Protein AF-A0A7S2MFA5-F1 (afdb_monomer_lite)

Foldseek 3Di:
DVVVVVVVVVVVVVVVVVVVVVVLVVVCVVVDADDPVLLLLLLQLLLQLLLVLLLQQLQQLVVQLVVCCVPCCVPPVDDSVVSSVVSNVVSNVVSVVCSVVSVVVCVVVVSDRPPDDPSNCPDPSSVVSSVNSNVVSNVNSNVNNCVVVVVVVVVVVVVVVVLVVVLVVQQVVQLVCCVVVVNQKGWDWDADPVVRDIDTSWMDGPSDTDDDDDDD

Structure (mmCIF, N/CA/C/O backbone):
data_AF-A0A7S2MFA5-F1
#
_entry.id   AF-A0A7S2MFA5-F1
#
loop_
_atom_site.group_PDB
_atom_site.id
_atom_site.type_symbol
_atom_site.label_atom_id
_atom_site.label_alt_id
_atom_site.label_comp_id
_atom_site.label_asym_id
_atom_site.label_entity_id
_atom_site.label_seq_id
_atom_site.pdbx_PDB_ins_code
_atom_site.Cartn_x
_atom_site.Cartn_y
_atom_site.Cartn_z
_atom_site.occupancy
_atom_site.B_iso_or_equiv
_atom_site.auth_seq_id
_atom_site.auth_comp_id
_atom_site.auth_asym_id
_atom_site.auth_atom_id
_atom_site.pdbx_PDB_model_num
ATOM 1 N N . MET A 1 1 ? 56.345 5.094 -5.429 1.00 51.38 1 MET A N 1
ATOM 2 C CA . MET A 1 1 ? 55.931 4.466 -6.708 1.00 51.38 1 MET A CA 1
ATOM 3 C C . MET A 1 1 ? 54.432 4.173 -6.782 1.00 51.38 1 MET A C 1
ATOM 5 O O . MET A 1 1 ? 53.851 4.497 -7.806 1.00 51.38 1 MET A O 1
ATOM 9 N N . ALA A 1 2 ? 53.784 3.654 -5.730 1.00 54.47 2 ALA A N 1
ATOM 10 C CA . ALA A 1 2 ? 52.355 3.290 -5.751 1.00 54.47 2 ALA A CA 1
ATOM 11 C C . ALA A 1 2 ? 51.379 4.446 -6.085 1.00 54.47 2 ALA A C 1
ATOM 13 O O . ALA A 1 2 ? 50.431 4.249 -6.838 1.00 54.47 2 ALA A O 1
ATOM 14 N N . GLY A 1 3 ? 51.643 5.670 -5.608 1.00 55.00 3 GLY A N 1
ATOM 15 C CA . GLY A 1 3 ? 50.766 6.826 -5.860 1.00 55.00 3 GLY A CA 1
ATOM 16 C C . GLY A 1 3 ? 50.698 7.289 -7.323 1.00 55.00 3 GLY A C 1
ATOM 17 O O . GLY A 1 3 ? 49.649 7.751 -7.754 1.00 55.00 3 GLY A O 1
ATOM 18 N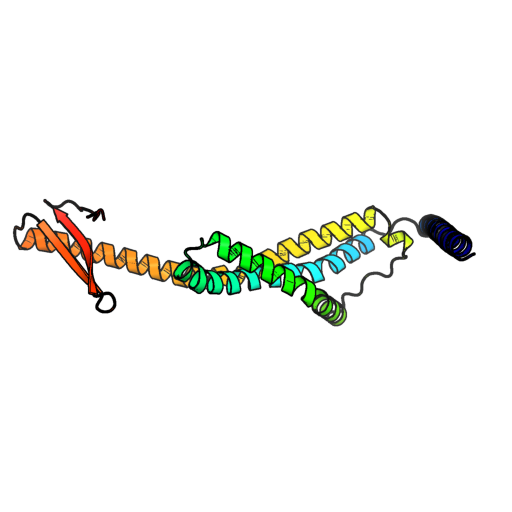 N . ARG A 1 4 ? 51.777 7.117 -8.110 1.00 57.41 4 ARG A N 1
ATOM 19 C CA . ARG A 1 4 ? 51.783 7.457 -9.550 1.00 57.41 4 ARG A CA 1
ATOM 20 C C . ARG A 1 4 ? 51.026 6.424 -10.392 1.00 57.41 4 ARG A C 1
ATOM 22 O O . ARG A 1 4 ? 50.365 6.795 -11.356 1.00 57.41 4 ARG A O 1
ATOM 29 N N . PHE A 1 5 ? 51.070 5.156 -9.982 1.00 55.19 5 PHE A N 1
ATOM 30 C CA . PHE A 1 5 ? 50.321 4.072 -10.621 1.00 55.19 5 PHE A CA 1
ATOM 31 C C . PHE A 1 5 ? 48.809 4.225 -10.409 1.00 55.19 5 PHE A C 1
ATOM 33 O O . PHE A 1 5 ? 48.049 4.157 -11.368 1.00 55.19 5 PHE A O 1
ATOM 40 N N . ALA A 1 6 ? 48.370 4.526 -9.181 1.00 57.91 6 ALA A N 1
ATOM 41 C CA . ALA A 1 6 ? 46.955 4.771 -8.890 1.00 57.91 6 ALA A CA 1
ATOM 42 C C . ALA A 1 6 ? 46.398 5.986 -9.658 1.00 57.91 6 ALA A C 1
ATOM 44 O O . ALA A 1 6 ? 45.290 5.923 -10.187 1.00 57.91 6 ALA A O 1
ATOM 45 N N . SER A 1 7 ? 47.180 7.068 -9.787 1.00 59.56 7 SER A N 1
ATOM 46 C CA . SER A 1 7 ? 46.767 8.239 -10.571 1.00 59.56 7 SER A CA 1
ATOM 47 C C . SER A 1 7 ? 46.692 7.966 -12.074 1.00 59.56 7 SER A C 1
ATOM 49 O O . SER A 1 7 ? 45.825 8.522 -12.739 1.00 59.56 7 SER A O 1
ATOM 51 N N . GLN A 1 8 ? 47.565 7.108 -12.613 1.00 61.31 8 GLN A N 1
ATOM 52 C CA . GLN A 1 8 ? 47.514 6.713 -14.024 1.00 61.31 8 GLN A CA 1
ATOM 53 C C . GLN A 1 8 ? 46.310 5.819 -14.319 1.00 61.31 8 GLN A C 1
ATOM 55 O O . GLN A 1 8 ? 45.617 6.070 -15.294 1.00 61.31 8 GLN A O 1
ATOM 60 N N . ILE A 1 9 ? 45.996 4.859 -13.444 1.00 61.31 9 ILE A N 1
ATOM 61 C CA . ILE A 1 9 ? 44.812 3.995 -13.591 1.00 61.31 9 ILE A CA 1
ATOM 62 C C . ILE A 1 9 ? 43.516 4.815 -13.506 1.00 61.31 9 ILE A C 1
ATOM 64 O O . ILE A 1 9 ? 42.595 4.610 -14.293 1.00 61.31 9 ILE A O 1
ATOM 68 N N . ALA A 1 10 ? 43.442 5.778 -12.582 1.00 63.41 10 ALA A N 1
ATOM 69 C CA . ALA A 1 10 ? 42.289 6.671 -12.471 1.00 63.41 10 ALA A CA 1
ATOM 70 C C . ALA A 1 10 ? 42.150 7.607 -13.688 1.00 63.41 10 ALA A C 1
ATOM 72 O O . ALA A 1 10 ? 41.034 7.868 -14.141 1.00 63.41 10 ALA A O 1
ATOM 73 N N . ALA A 1 11 ? 43.270 8.094 -14.237 1.00 67.69 11 ALA A N 1
ATOM 74 C CA . ALA A 1 11 ? 43.279 8.891 -15.462 1.00 67.69 11 ALA A CA 1
ATOM 75 C C . ALA A 1 11 ? 42.837 8.063 -16.679 1.00 67.69 11 ALA A C 1
ATOM 77 O O . ALA A 1 11 ? 42.012 8.541 -17.455 1.00 67.69 11 ALA A O 1
ATOM 78 N N . ASP A 1 12 ? 43.296 6.815 -16.794 1.00 75.12 12 ASP A N 1
ATOM 79 C CA . ASP A 1 12 ? 42.861 5.883 -17.839 1.00 75.12 12 ASP A CA 1
ATOM 80 C C . ASP A 1 12 ? 41.366 5.581 -17.734 1.00 75.12 12 ASP A C 1
ATOM 82 O O . ASP A 1 12 ? 40.659 5.660 -18.732 1.00 75.12 12 ASP A O 1
ATOM 86 N N . GLN A 1 13 ? 40.830 5.337 -16.535 1.00 76.50 13 GLN A N 1
ATOM 87 C CA . GLN A 1 13 ? 39.386 5.142 -16.362 1.00 76.50 13 GLN A CA 1
ATOM 88 C C . GLN A 1 13 ? 38.568 6.377 -16.752 1.00 76.50 13 GLN A C 1
ATOM 90 O O . GLN A 1 13 ? 37.490 6.249 -17.335 1.00 76.50 13 GLN A O 1
ATOM 95 N N . ALA A 1 14 ? 39.057 7.577 -16.441 1.00 76.88 14 ALA A N 1
ATOM 96 C CA . ALA A 1 14 ? 38.386 8.811 -16.833 1.00 76.88 14 ALA A CA 1
ATOM 97 C C . ALA A 1 14 ? 38.413 9.017 -18.356 1.00 76.88 14 ALA A C 1
ATOM 99 O O . ALA A 1 14 ? 37.430 9.491 -18.926 1.00 76.88 14 ALA A O 1
ATOM 100 N N . VAL A 1 15 ? 39.512 8.648 -19.018 1.00 79.00 15 VAL A N 1
ATOM 101 C CA . VAL A 1 15 ? 39.647 8.694 -20.480 1.00 79.00 15 VAL A CA 1
ATOM 102 C C . VAL A 1 15 ? 38.752 7.650 -21.143 1.00 79.00 15 VAL A C 1
ATOM 104 O O . VAL A 1 15 ? 38.030 7.998 -22.073 1.00 79.00 15 VAL A O 1
ATOM 107 N N . VAL A 1 16 ? 38.713 6.421 -20.620 1.00 79.12 16 VAL A N 1
ATOM 108 C CA . VAL A 1 16 ? 37.815 5.354 -21.089 1.00 79.12 16 VAL A CA 1
ATOM 109 C C . VAL A 1 16 ? 36.358 5.788 -20.980 1.00 79.12 16 VAL A C 1
ATOM 111 O O . VAL A 1 16 ? 35.651 5.720 -21.974 1.00 79.12 16 VAL A O 1
ATOM 114 N N . ARG A 1 17 ? 35.925 6.349 -19.843 1.00 76.19 17 ARG A N 1
ATOM 115 C CA . ARG A 1 17 ? 34.551 6.867 -19.688 1.00 76.19 17 ARG A CA 1
ATOM 116 C C . ARG A 1 17 ? 34.207 7.983 -20.672 1.00 76.19 17 ARG A C 1
ATOM 118 O O . ARG A 1 17 ? 33.076 8.057 -21.132 1.00 76.19 17 ARG A O 1
ATOM 125 N N . ARG A 1 18 ? 35.162 8.869 -20.973 1.00 78.50 18 ARG A N 1
ATOM 126 C CA . ARG A 1 18 ? 34.976 9.964 -21.942 1.00 78.50 18 ARG A CA 1
ATOM 127 C C . ARG A 1 18 ? 34.917 9.462 -23.381 1.00 78.50 18 ARG A C 1
ATOM 129 O O . ARG A 1 18 ? 34.172 10.013 -24.183 1.00 78.50 18 ARG A O 1
ATOM 136 N N . LEU A 1 19 ? 35.710 8.444 -23.707 1.00 77.56 19 LEU A N 1
ATOM 137 C CA . LEU A 1 19 ? 35.645 7.755 -24.992 1.00 77.56 19 LEU A CA 1
ATOM 138 C C . LEU A 1 19 ? 34.324 7.003 -25.121 1.00 77.56 19 LEU A C 1
ATOM 140 O O . LEU A 1 19 ? 33.645 7.198 -26.116 1.00 77.56 19 LEU A O 1
ATOM 144 N N . GLU A 1 20 ? 33.920 6.232 -24.110 1.00 77.25 20 GLU A N 1
ATOM 145 C CA . GLU A 1 20 ? 32.619 5.552 -24.070 1.00 77.25 20 GLU A CA 1
ATOM 146 C C . GLU A 1 20 ? 31.464 6.540 -24.244 1.00 77.25 20 GLU A C 1
ATOM 148 O O . GLU A 1 20 ? 30.629 6.316 -25.111 1.00 77.25 20 GLU A O 1
ATOM 153 N N . SER A 1 21 ? 31.454 7.669 -23.522 1.00 72.81 21 SER A N 1
ATOM 154 C CA . SER A 1 21 ? 30.408 8.684 -23.701 1.00 72.81 21 SER A CA 1
ATOM 155 C C . SER A 1 21 ? 30.427 9.301 -25.101 1.00 72.81 21 SER A C 1
ATOM 157 O O . SER A 1 21 ? 29.375 9.522 -25.684 1.00 72.81 21 SER A O 1
ATOM 159 N N . ALA A 1 22 ? 31.612 9.550 -25.671 1.00 73.19 22 ALA A N 1
ATOM 160 C CA . ALA A 1 22 ? 31.727 10.086 -27.027 1.00 73.19 22 ALA A CA 1
ATOM 161 C C . ALA A 1 22 ? 31.280 9.069 -28.093 1.00 73.19 22 ALA A C 1
ATOM 163 O O . ALA A 1 22 ? 30.667 9.458 -29.083 1.00 73.19 22 ALA A O 1
ATOM 164 N N . PHE A 1 23 ? 31.554 7.776 -27.896 1.00 72.31 23 PHE A N 1
ATOM 165 C CA . PHE A 1 23 ? 31.049 6.705 -28.756 1.00 72.31 23 PHE A CA 1
ATOM 166 C C . PHE A 1 23 ? 29.530 6.546 -28.622 1.00 72.31 23 PHE A C 1
ATOM 168 O O . PHE A 1 23 ? 28.858 6.418 -29.642 1.00 72.31 23 PHE A O 1
ATOM 175 N N . GLU A 1 24 ? 28.979 6.629 -27.407 1.00 68.38 24 GLU A N 1
ATOM 176 C CA . GLU A 1 24 ? 27.528 6.632 -27.175 1.00 68.38 24 GLU A CA 1
ATOM 177 C C . GLU A 1 24 ? 26.847 7.837 -27.841 1.00 68.38 24 GLU A C 1
ATOM 179 O O . GLU A 1 24 ? 25.791 7.679 -28.451 1.00 68.38 24 GLU A O 1
ATOM 184 N N . ASP A 1 25 ? 27.453 9.026 -27.784 1.00 67.00 25 ASP A N 1
ATOM 185 C CA . ASP A 1 25 ? 26.933 10.225 -28.449 1.00 67.00 25 ASP A CA 1
ATOM 186 C C . ASP A 1 25 ? 26.923 10.064 -29.981 1.00 67.00 25 ASP A C 1
ATOM 188 O O . ASP A 1 25 ? 25.945 10.430 -30.634 1.00 67.00 25 ASP A O 1
ATOM 192 N N . VAL A 1 26 ? 27.972 9.473 -30.566 1.00 67.25 26 VAL A N 1
ATOM 193 C CA . VAL A 1 26 ? 28.035 9.177 -32.010 1.00 67.25 26 VAL A CA 1
ATOM 194 C C . VAL A 1 26 ? 26.983 8.135 -32.408 1.00 67.25 26 VAL A C 1
ATOM 196 O O . VAL A 1 26 ? 26.277 8.323 -33.398 1.00 67.25 26 VAL A O 1
ATOM 199 N N . GLU A 1 27 ? 26.813 7.080 -31.613 1.00 67.38 27 GLU A N 1
ATOM 200 C CA . GLU A 1 27 ? 25.817 6.031 -31.856 1.00 67.38 27 GLU A CA 1
ATOM 201 C C . GLU A 1 27 ? 24.374 6.560 -31.709 1.00 67.38 27 GLU A C 1
ATOM 203 O O . GLU A 1 27 ? 23.488 6.203 -32.491 1.00 67.38 27 GLU A O 1
ATOM 208 N N . ALA A 1 28 ? 24.125 7.480 -30.767 1.00 63.09 28 ALA A N 1
ATOM 209 C CA . ALA A 1 28 ? 22.849 8.195 -30.643 1.00 63.09 28 ALA A CA 1
ATOM 210 C C . ALA A 1 28 ? 22.534 9.064 -31.869 1.00 63.09 28 ALA A C 1
ATOM 212 O O . ALA A 1 28 ? 21.366 9.169 -32.258 1.00 63.09 28 ALA A O 1
ATOM 213 N N . ILE A 1 29 ? 23.550 9.704 -32.456 1.00 64.69 29 ILE A N 1
ATOM 214 C CA . ILE A 1 29 ? 23.397 10.541 -33.652 1.00 64.69 29 ILE A CA 1
ATOM 215 C C . ILE A 1 29 ? 23.040 9.680 -34.870 1.00 64.69 29 ILE A C 1
ATOM 217 O O . ILE A 1 29 ? 22.184 10.088 -35.654 1.00 64.69 29 ILE A O 1
ATOM 221 N N . GLU A 1 30 ? 23.631 8.488 -35.011 1.00 66.31 30 GLU A N 1
ATOM 222 C CA . GLU A 1 30 ? 23.325 7.584 -36.130 1.00 66.31 30 GLU A CA 1
ATOM 223 C C . GLU A 1 30 ? 21.953 6.903 -36.012 1.00 66.31 30 GLU A C 1
ATOM 225 O O . GLU A 1 30 ? 21.236 6.791 -37.008 1.00 66.31 30 GLU A O 1
ATOM 230 N N . LEU A 1 31 ? 21.556 6.461 -34.813 1.00 67.62 31 LEU A N 1
ATOM 231 C CA . LEU A 1 31 ? 20.302 5.716 -34.608 1.00 67.62 31 LEU A CA 1
ATOM 232 C C . LEU A 1 31 ? 19.057 6.610 -34.512 1.00 67.62 31 LEU A C 1
ATOM 234 O O . LEU A 1 31 ? 17.935 6.129 -34.691 1.00 67.62 31 LEU A O 1
ATOM 238 N N . GLY A 1 32 ? 19.236 7.899 -34.218 1.00 72.75 32 GLY A N 1
ATOM 239 C CA . GLY A 1 32 ? 18.137 8.838 -34.020 1.00 72.75 32 GLY A CA 1
ATOM 240 C C . GLY A 1 32 ? 17.291 8.556 -32.763 1.00 72.75 32 GLY A C 1
ATOM 241 O O . GLY A 1 32 ? 17.508 7.582 -32.029 1.00 72.75 32 GLY A O 1
ATOM 242 N N . PRO A 1 33 ? 16.320 9.439 -32.456 1.00 76.94 33 PRO A N 1
ATOM 243 C CA . PRO A 1 33 ? 15.478 9.298 -31.274 1.00 76.94 33 PRO A CA 1
ATOM 244 C C . PRO A 1 33 ? 14.563 8.063 -31.372 1.00 76.94 33 PRO A C 1
ATOM 246 O O . PRO A 1 33 ? 14.042 7.773 -32.451 1.00 76.94 33 PRO A O 1
ATOM 249 N N . PRO A 1 34 ? 14.298 7.364 -30.250 1.00 80.12 34 PRO A N 1
ATOM 250 C CA . PRO A 1 34 ? 13.415 6.205 -30.239 1.00 80.12 34 PRO A CA 1
ATOM 251 C C . PRO A 1 34 ? 11.991 6.577 -30.661 1.00 80.12 34 PRO A C 1
ATOM 253 O O . PRO A 1 34 ? 11.467 7.655 -30.359 1.00 80.12 34 PRO A O 1
ATOM 256 N N . THR A 1 35 ? 11.339 5.641 -31.344 1.00 85.19 35 THR A N 1
ATOM 257 C CA . THR A 1 35 ? 9.968 5.803 -31.832 1.00 85.19 35 THR A CA 1
ATOM 258 C C . THR A 1 35 ? 8.989 5.869 -30.657 1.00 85.19 35 THR A C 1
ATOM 260 O O . THR A 1 35 ? 9.208 5.272 -29.603 1.00 85.19 35 THR A O 1
ATOM 263 N N . ARG A 1 36 ? 7.845 6.545 -30.835 1.00 82.94 36 ARG A N 1
ATOM 264 C CA . ARG A 1 36 ? 6.792 6.636 -29.801 1.00 82.94 36 ARG A CA 1
ATOM 265 C C . ARG A 1 36 ? 6.322 5.271 -29.280 1.00 82.94 36 ARG A C 1
ATOM 267 O O . ARG A 1 36 ? 6.031 5.151 -28.097 1.00 82.94 36 ARG A O 1
ATOM 274 N N . SER A 1 37 ? 6.268 4.253 -30.139 1.00 83.50 37 SER A N 1
ATOM 275 C CA . SER A 1 37 ? 5.933 2.877 -29.751 1.00 83.50 37 SER A CA 1
ATOM 276 C C . SER A 1 37 ? 6.976 2.265 -28.812 1.00 83.50 37 SER A C 1
ATOM 278 O O . SER A 1 37 ? 6.605 1.646 -27.821 1.00 83.50 37 SER A O 1
ATOM 280 N N . GLN A 1 38 ? 8.266 2.491 -29.074 1.00 82.50 38 GLN A N 1
ATOM 281 C CA . GLN A 1 38 ? 9.363 2.030 -28.219 1.00 82.50 38 GLN A CA 1
ATOM 282 C C . GLN A 1 38 ? 9.345 2.751 -26.868 1.00 82.50 38 GLN A C 1
ATOM 284 O O . GLN A 1 38 ? 9.493 2.117 -25.831 1.00 82.50 38 GLN A O 1
ATOM 289 N N . LEU A 1 39 ? 9.083 4.062 -26.863 1.00 84.75 39 LEU A N 1
ATOM 290 C CA . LEU A 1 39 ? 8.937 4.843 -25.630 1.00 84.75 39 LEU A CA 1
ATOM 291 C C . LEU A 1 39 ? 7.763 4.361 -24.765 1.00 84.75 39 LEU A C 1
ATOM 293 O O . LEU A 1 39 ? 7.902 4.245 -23.548 1.00 84.75 39 LEU A O 1
ATOM 297 N N . LEU A 1 40 ? 6.624 4.037 -25.385 1.00 86.25 40 LEU A N 1
ATOM 298 C CA . LEU A 1 40 ? 5.476 3.468 -24.680 1.00 86.25 40 LEU A CA 1
ATOM 299 C C . LEU A 1 40 ? 5.799 2.085 -24.098 1.00 86.25 40 LEU A C 1
ATOM 301 O O . LEU A 1 40 ? 5.434 1.806 -22.961 1.00 86.25 40 LEU A O 1
ATOM 305 N N . GLN A 1 41 ? 6.505 1.239 -24.851 1.00 84.19 41 GLN A N 1
ATOM 306 C CA . GLN A 1 41 ? 6.945 -0.073 -24.375 1.00 84.19 41 GLN A CA 1
ATOM 307 C C . GLN A 1 41 ? 7.918 0.039 -23.199 1.00 84.19 41 GLN A C 1
ATOM 309 O O . GLN A 1 41 ? 7.780 -0.721 -22.248 1.00 84.19 41 GLN A O 1
ATOM 314 N N . VAL A 1 42 ? 8.841 1.009 -23.214 1.00 85.75 42 VAL A N 1
ATOM 315 C CA . VAL A 1 42 ? 9.715 1.300 -22.063 1.00 85.75 42 VAL A CA 1
ATOM 316 C C . VAL A 1 42 ? 8.892 1.678 -20.839 1.00 85.75 42 VAL A C 1
ATOM 318 O O . VAL A 1 42 ? 9.115 1.118 -19.772 1.00 85.75 42 VAL A O 1
ATOM 321 N N . GLY A 1 43 ? 7.921 2.584 -20.989 1.00 86.00 43 GLY A N 1
ATOM 322 C CA . GLY A 1 43 ? 7.043 2.976 -19.884 1.00 86.00 43 GLY A CA 1
ATOM 323 C C . GLY A 1 43 ? 6.189 1.817 -19.354 1.00 86.00 43 GLY A C 1
ATOM 324 O O . GLY A 1 43 ? 6.013 1.676 -18.151 1.00 86.00 43 GLY A O 1
ATOM 325 N N . ALA A 1 44 ? 5.676 0.953 -20.231 1.00 84.94 44 ALA A N 1
ATOM 326 C CA . ALA A 1 44 ? 4.896 -0.215 -19.822 1.00 84.94 44 ALA A CA 1
ATOM 327 C C . ALA A 1 44 ? 5.763 -1.274 -19.119 1.00 84.94 44 ALA A C 1
ATOM 329 O O . ALA A 1 44 ? 5.364 -1.813 -18.087 1.00 84.94 44 ALA A O 1
ATOM 330 N N . ALA A 1 45 ? 6.961 -1.537 -19.647 1.00 83.88 45 ALA A N 1
ATOM 331 C CA . ALA A 1 45 ? 7.920 -2.457 -19.048 1.00 83.88 45 ALA A CA 1
ATOM 332 C C . ALA A 1 45 ? 8.420 -1.946 -17.689 1.00 83.88 45 ALA A C 1
ATOM 334 O O . ALA A 1 45 ? 8.562 -2.738 -16.762 1.00 83.88 45 ALA A O 1
ATOM 335 N N . SER A 1 46 ? 8.625 -0.630 -17.542 1.00 84.56 46 SER A N 1
ATOM 336 C CA . SER A 1 46 ? 9.016 -0.025 -16.266 1.00 84.56 46 SER A CA 1
ATOM 337 C C . SER A 1 46 ? 7.865 0.062 -15.266 1.00 84.56 46 SER A C 1
ATOM 339 O O . SER A 1 46 ? 8.120 0.080 -14.071 1.00 84.56 46 SER A O 1
ATOM 341 N N . ALA A 1 47 ? 6.604 0.088 -15.703 1.00 88.12 47 ALA A N 1
ATOM 342 C CA . ALA A 1 47 ? 5.460 0.132 -14.793 1.00 88.12 47 ALA A CA 1
ATOM 343 C C . ALA A 1 47 ? 5.276 -1.180 -14.019 1.00 88.12 47 ALA A C 1
ATOM 345 O O . ALA A 1 47 ? 4.999 -1.152 -12.823 1.00 88.12 47 ALA A O 1
ATOM 346 N N . LEU A 1 48 ? 5.439 -2.326 -14.681 1.00 86.31 48 LEU A N 1
ATOM 347 C CA . LEU A 1 48 ? 5.134 -3.647 -14.124 1.00 86.31 48 LEU A CA 1
ATOM 348 C C . LEU A 1 48 ? 5.853 -3.972 -12.794 1.00 86.31 48 LEU A C 1
ATOM 350 O O . LEU A 1 48 ? 5.157 -4.333 -11.840 1.00 86.31 48 LEU A O 1
ATOM 354 N N . PRO A 1 49 ? 7.189 -3.805 -12.665 1.00 85.25 49 PRO A N 1
ATOM 355 C CA . PRO A 1 49 ? 7.872 -4.019 -11.391 1.00 85.25 49 PRO A CA 1
ATOM 356 C C . PRO A 1 49 ? 7.350 -3.106 -10.280 1.00 85.25 49 PRO A C 1
ATOM 358 O O . PRO A 1 49 ? 7.192 -3.534 -9.139 1.00 85.25 49 PRO A O 1
ATOM 361 N N . PHE A 1 50 ? 6.995 -1.872 -10.630 1.00 88.62 50 PHE A N 1
ATOM 362 C CA . PHE A 1 50 ? 6.498 -0.883 -9.684 1.00 88.62 50 PHE A 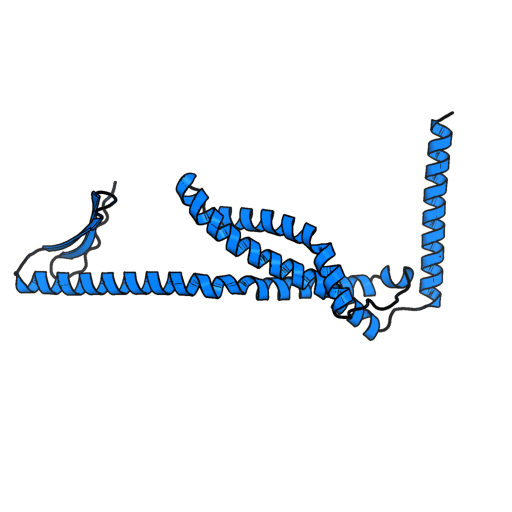CA 1
ATOM 363 C C . PHE A 1 50 ? 5.025 -1.081 -9.296 1.00 88.62 50 PHE A C 1
ATOM 365 O O . PHE A 1 50 ? 4.650 -0.711 -8.186 1.00 88.62 50 PHE A O 1
ATOM 372 N N . VAL A 1 51 ? 4.206 -1.720 -10.143 1.00 90.44 51 VAL A N 1
ATOM 373 C CA . VAL A 1 51 ? 2.873 -2.212 -9.743 1.00 90.44 51 VAL A CA 1
ATOM 374 C C . VAL A 1 51 ? 3.018 -3.282 -8.665 1.00 90.44 51 VAL A C 1
ATOM 376 O O . VAL A 1 51 ? 2.322 -3.224 -7.655 1.00 90.44 51 VAL A O 1
ATOM 379 N N . GLY A 1 52 ? 3.933 -4.238 -8.859 1.00 88.25 52 GLY A N 1
ATOM 380 C CA . GLY A 1 52 ? 4.223 -5.273 -7.865 1.00 88.25 52 GLY A CA 1
ATOM 381 C C . GLY A 1 52 ? 4.742 -4.683 -6.555 1.00 88.25 52 GLY A C 1
ATOM 382 O O . GLY A 1 52 ? 4.213 -5.011 -5.496 1.00 88.25 52 GLY A O 1
ATOM 383 N N . PHE A 1 53 ? 5.705 -3.760 -6.640 1.00 89.00 53 PHE A N 1
ATOM 384 C CA . PHE A 1 53 ? 6.225 -3.028 -5.484 1.00 89.00 53 PHE A CA 1
ATOM 385 C C . PHE A 1 53 ? 5.110 -2.294 -4.732 1.00 89.00 53 PHE A C 1
ATOM 387 O O . PHE A 1 53 ? 4.923 -2.557 -3.554 1.00 89.00 53 PHE A O 1
ATOM 394 N N . GLY A 1 54 ? 4.319 -1.446 -5.401 1.00 90.06 54 GLY A N 1
ATOM 395 C CA . GLY A 1 54 ? 3.257 -0.673 -4.744 1.00 90.06 54 GLY A CA 1
ATOM 396 C C . GLY A 1 54 ? 2.126 -1.538 -4.172 1.00 90.06 54 GLY A C 1
ATOM 397 O O . GLY A 1 54 ? 1.528 -1.185 -3.157 1.00 90.06 54 GLY A O 1
ATOM 398 N N . LEU A 1 55 ? 1.833 -2.683 -4.802 1.00 91.06 55 LEU A N 1
ATOM 399 C CA . LEU A 1 55 ? 0.852 -3.646 -4.295 1.00 91.06 55 LEU A CA 1
ATOM 400 C C . LEU A 1 55 ? 1.340 -4.309 -3.014 1.00 91.06 55 LEU A C 1
ATOM 402 O O . LEU A 1 55 ? 0.595 -4.344 -2.036 1.00 91.06 55 LEU A O 1
ATOM 406 N N . LEU A 1 56 ? 2.567 -4.837 -3.030 1.00 89.19 56 LEU A N 1
ATOM 407 C CA . LEU A 1 56 ? 3.180 -5.427 -1.846 1.00 89.19 56 LEU A CA 1
ATOM 408 C C . LEU A 1 56 ? 3.334 -4.378 -0.752 1.00 89.19 56 LEU A C 1
ATOM 410 O O . LEU A 1 56 ? 3.071 -4.701 0.401 1.00 89.19 56 LEU A O 1
ATOM 414 N N . ASP A 1 57 ? 3.673 -3.143 -1.129 1.00 90.62 57 ASP A N 1
ATOM 415 C CA . ASP A 1 57 ? 3.935 -2.077 -0.182 1.00 90.62 57 ASP A CA 1
ATOM 416 C C . ASP A 1 57 ? 2.695 -1.756 0.672 1.00 90.62 57 ASP A C 1
ATOM 418 O O . ASP A 1 57 ? 2.650 -1.960 1.888 1.00 90.62 57 ASP A O 1
ATOM 422 N N . ASN A 1 58 ? 1.601 -1.379 0.009 1.00 89.56 58 ASN A N 1
ATOM 423 C CA . ASN A 1 58 ? 0.360 -1.088 0.720 1.00 89.56 58 ASN A CA 1
ATOM 424 C C . ASN A 1 58 ? -0.209 -2.332 1.419 1.00 89.56 58 ASN A C 1
ATOM 426 O O . ASN A 1 58 ? -0.698 -2.219 2.540 1.00 89.56 58 ASN A O 1
ATOM 430 N N . LEU A 1 59 ? -0.115 -3.522 0.816 1.00 90.12 59 LEU A N 1
ATOM 431 C CA . LEU A 1 59 ? -0.617 -4.762 1.419 1.00 90.12 59 LEU A CA 1
ATOM 432 C C . LEU A 1 59 ? 0.100 -5.094 2.734 1.00 90.12 59 LEU A C 1
ATOM 434 O O . LEU A 1 59 ? -0.551 -5.352 3.749 1.00 90.12 59 LEU A O 1
ATOM 438 N N . VAL A 1 60 ? 1.432 -5.112 2.711 1.00 89.12 60 VAL A N 1
ATOM 439 C CA . VAL A 1 60 ? 2.256 -5.439 3.878 1.00 89.12 60 VAL A CA 1
ATOM 440 C C . VAL A 1 60 ? 2.097 -4.355 4.931 1.00 89.12 60 VAL A C 1
ATOM 442 O O . VAL A 1 60 ? 1.866 -4.703 6.087 1.00 89.12 60 VAL A O 1
ATOM 445 N N . MET A 1 61 ? 2.141 -3.074 4.551 1.00 90.38 61 MET A N 1
ATOM 446 C CA . MET A 1 61 ? 1.919 -1.963 5.479 1.00 90.38 61 MET A CA 1
ATOM 447 C C . MET A 1 61 ? 0.596 -2.115 6.232 1.00 90.38 61 MET A C 1
ATOM 449 O O . MET A 1 61 ? 0.580 -1.943 7.445 1.00 90.38 61 MET A O 1
ATOM 453 N N . ILE A 1 62 ? -0.506 -2.442 5.551 1.00 88.88 62 ILE A N 1
ATOM 454 C CA . ILE A 1 62 ? -1.820 -2.570 6.197 1.00 88.88 62 ILE A CA 1
ATOM 455 C C . ILE A 1 62 ? -1.841 -3.755 7.160 1.00 88.88 62 ILE A C 1
ATOM 457 O O . ILE A 1 62 ? -2.264 -3.610 8.303 1.00 88.88 62 ILE A O 1
ATOM 461 N N . LEU A 1 63 ? -1.384 -4.926 6.711 1.00 86.56 63 LEU A N 1
ATOM 462 C CA . LEU A 1 63 ? -1.446 -6.146 7.518 1.00 86.56 63 LEU A CA 1
ATOM 463 C C . LEU A 1 63 ? -0.493 -6.091 8.714 1.00 86.56 63 LEU A C 1
ATOM 465 O O . LEU A 1 63 ? -0.880 -6.434 9.827 1.00 86.56 63 LEU A O 1
ATOM 469 N N . PHE A 1 64 ? 0.748 -5.651 8.504 1.00 86.38 64 PHE A N 1
ATOM 470 C CA . PHE A 1 64 ? 1.696 -5.476 9.601 1.00 86.38 64 PHE A CA 1
ATOM 471 C C . PHE A 1 64 ? 1.329 -4.284 10.472 1.00 86.38 64 PHE A C 1
ATOM 473 O O . PHE A 1 64 ? 1.467 -4.380 11.683 1.00 86.38 64 PHE A O 1
ATOM 480 N N . GLY A 1 65 ? 0.847 -3.188 9.887 1.00 84.69 65 GLY A N 1
ATOM 481 C CA . GLY A 1 65 ? 0.392 -2.013 10.622 1.00 84.69 65 GLY A CA 1
ATOM 482 C C . GLY A 1 65 ? -0.715 -2.361 11.609 1.00 84.69 65 GLY A C 1
ATOM 483 O O . GLY A 1 65 ? -0.611 -1.972 12.763 1.00 84.69 65 GLY A O 1
ATOM 484 N N . ASP A 1 66 ? -1.697 -3.168 11.200 1.00 83.56 66 ASP A N 1
ATOM 485 C CA . ASP A 1 66 ? -2.773 -3.664 12.071 1.00 83.56 66 ASP A CA 1
ATOM 486 C C . ASP A 1 66 ? -2.233 -4.537 13.221 1.00 83.56 66 ASP A C 1
ATOM 488 O O . ASP A 1 66 ? -2.555 -4.333 14.392 1.00 83.56 66 ASP A O 1
ATOM 492 N N . VAL A 1 67 ? -1.314 -5.462 12.918 1.00 83.44 67 VAL A N 1
ATOM 493 C CA . VAL A 1 67 ? -0.674 -6.310 13.942 1.00 83.44 67 VAL A CA 1
ATOM 494 C C . VAL A 1 67 ? 0.158 -5.479 14.925 1.00 83.44 67 VAL A C 1
ATOM 496 O O . VAL A 1 67 ? 0.135 -5.724 16.135 1.00 83.44 67 VAL A O 1
ATOM 499 N N . ILE A 1 68 ? 0.905 -4.499 14.418 1.00 83.25 68 ILE A N 1
ATOM 500 C CA . ILE A 1 68 ? 1.738 -3.600 15.219 1.00 83.25 68 ILE A CA 1
ATOM 501 C C . ILE A 1 68 ? 0.857 -2.687 16.071 1.00 83.25 68 ILE A C 1
ATOM 503 O O . ILE A 1 68 ? 1.177 -2.469 17.235 1.00 83.25 68 ILE A O 1
ATOM 507 N N . ASP A 1 69 ? -0.254 -2.189 15.539 1.00 82.88 69 ASP A N 1
ATOM 508 C CA . ASP A 1 69 ? -1.198 -1.347 16.270 1.00 82.88 69 ASP A CA 1
ATOM 509 C C . ASP A 1 69 ? -1.809 -2.113 17.451 1.00 82.88 69 ASP A C 1
ATOM 511 O O . ASP A 1 69 ? -1.698 -1.692 18.604 1.00 82.88 69 ASP A O 1
ATOM 515 N N . MET A 1 70 ? -2.317 -3.323 17.197 1.00 76.19 70 MET A N 1
ATOM 516 C CA . MET A 1 70 ? -2.882 -4.208 18.224 1.00 76.19 70 MET A CA 1
ATOM 517 C C . MET A 1 70 ? -1.888 -4.567 19.342 1.00 76.19 70 MET A C 1
ATOM 519 O O . MET A 1 70 ? -2.298 -4.770 20.486 1.00 76.19 70 MET A O 1
ATOM 523 N N . THR A 1 71 ? -0.588 -4.652 19.041 1.00 76.31 71 THR A N 1
ATOM 524 C CA . THR A 1 71 ? 0.443 -5.102 19.997 1.00 76.31 71 THR A CA 1
ATOM 525 C C . THR A 1 71 ? 1.212 -3.968 20.669 1.00 76.31 71 THR A C 1
ATOM 527 O O . THR A 1 71 ? 1.464 -4.037 21.869 1.00 76.31 71 THR A O 1
ATOM 530 N N . LEU A 1 72 ? 1.603 -2.925 19.935 1.00 69.56 72 LEU A N 1
ATOM 531 C CA . LEU A 1 72 ? 2.440 -1.833 20.443 1.00 69.56 72 LEU A CA 1
ATOM 532 C C . LEU A 1 72 ? 1.627 -0.653 20.971 1.00 69.56 72 LEU A C 1
ATOM 534 O O . LEU A 1 72 ? 2.072 -0.009 21.922 1.00 69.56 72 LEU A O 1
ATOM 538 N N . CYS A 1 73 ? 0.452 -0.355 20.415 1.00 65.94 73 CYS A N 1
ATOM 539 C CA . CYS A 1 73 ? -0.364 0.746 20.934 1.00 65.94 73 CYS A CA 1
ATOM 540 C C . CYS A 1 73 ? -0.996 0.376 22.280 1.00 65.94 73 CYS A C 1
ATOM 542 O O . CYS A 1 73 ? -1.073 1.218 23.172 1.00 65.94 73 CYS A O 1
ATOM 544 N N . THR A 1 74 ? -1.329 -0.902 22.481 1.00 63.41 74 THR A N 1
ATOM 545 C CA . THR A 1 74 ? -1.814 -1.425 23.768 1.00 63.41 74 THR A CA 1
ATOM 546 C C . THR A 1 74 ? -0.693 -1.627 24.795 1.00 63.41 74 THR A C 1
ATOM 548 O O . THR A 1 74 ? -0.898 -1.335 25.970 1.00 63.41 74 THR A O 1
ATOM 551 N N . ALA A 1 75 ? 0.501 -2.076 24.380 1.00 64.38 75 ALA A N 1
ATOM 552 C CA . ALA A 1 75 ? 1.600 -2.370 25.309 1.00 64.38 75 ALA A CA 1
ATOM 553 C C . ALA A 1 75 ? 2.514 -1.173 25.627 1.00 64.38 75 ALA A C 1
ATOM 555 O O . ALA A 1 75 ? 3.062 -1.102 26.726 1.00 64.38 75 ALA A O 1
ATOM 556 N N . LEU A 1 76 ? 2.720 -0.253 24.678 1.00 72.62 76 LEU A N 1
ATOM 557 C CA . LEU A 1 76 ? 3.695 0.846 24.784 1.00 72.62 76 LEU A CA 1
ATOM 558 C C . LEU A 1 76 ? 3.067 2.241 24.626 1.00 72.62 76 LEU A C 1
ATOM 560 O O . LEU A 1 76 ? 3.778 3.237 24.749 1.00 72.62 76 LEU A O 1
ATOM 564 N N . GLY A 1 77 ? 1.756 2.332 24.367 1.00 72.62 77 GLY A N 1
ATOM 565 C CA . GLY A 1 77 ? 1.042 3.607 24.242 1.00 72.62 77 GLY A CA 1
ATOM 566 C C . GLY A 1 77 ? 1.369 4.396 22.969 1.00 72.62 77 GLY A C 1
ATOM 567 O O . GLY A 1 77 ? 1.243 5.620 22.954 1.00 72.62 77 GLY A O 1
ATOM 568 N N . PHE A 1 78 ? 1.826 3.725 21.908 1.00 77.31 78 PHE A N 1
ATOM 569 C CA . PHE A 1 78 ? 2.031 4.364 20.608 1.00 77.31 78 PHE A CA 1
ATOM 570 C C . PHE A 1 78 ? 0.706 4.748 19.937 1.00 77.31 78 PHE A C 1
ATOM 572 O O . PHE A 1 78 ? -0.365 4.272 20.304 1.00 77.31 78 PHE A O 1
ATOM 579 N N . SER A 1 79 ? 0.778 5.657 18.963 1.00 82.38 79 SER A N 1
ATOM 580 C CA . SER A 1 79 ? -0.380 6.023 18.151 1.00 82.38 79 SER A CA 1
ATOM 581 C C . SER A 1 79 ? -0.535 5.085 16.954 1.00 82.38 79 SER A C 1
ATOM 583 O O . SER A 1 79 ? 0.447 4.579 16.410 1.00 82.38 79 SER A O 1
ATOM 585 N N . THR A 1 80 ? -1.766 4.960 16.464 1.00 80.31 80 THR A N 1
ATOM 586 C CA . THR A 1 80 ? -2.106 4.243 15.223 1.00 80.31 80 THR A CA 1
ATOM 587 C C . THR A 1 80 ? -1.298 4.716 14.012 1.00 80.31 80 THR A C 1
ATOM 589 O O . THR A 1 80 ? -0.883 3.921 13.171 1.00 80.31 80 THR A O 1
ATOM 592 N N . MET A 1 81 ? -0.983 6.014 13.935 1.00 81.19 81 MET A N 1
ATOM 593 C CA . MET A 1 81 ? -0.123 6.550 12.872 1.00 81.19 81 MET A CA 1
ATOM 594 C C . MET A 1 81 ? 1.335 6.077 12.988 1.00 81.19 81 MET A C 1
ATOM 596 O O . MET A 1 81 ? 2.005 5.926 11.967 1.00 81.19 81 MET A O 1
ATOM 600 N N . ALA A 1 82 ? 1.837 5.826 14.202 1.00 82.56 82 ALA A N 1
ATOM 601 C CA . ALA A 1 82 ? 3.186 5.297 14.402 1.00 82.56 82 ALA A CA 1
ATOM 602 C C . ALA A 1 82 ? 3.283 3.830 13.957 1.00 82.56 82 ALA A C 1
ATOM 604 O O . ALA A 1 82 ? 4.251 3.458 13.293 1.00 82.56 82 ALA A O 1
ATOM 605 N N . ALA A 1 83 ? 2.261 3.019 14.247 1.00 82.19 83 ALA A N 1
ATOM 606 C CA . ALA A 1 83 ? 2.166 1.647 13.751 1.00 82.19 83 ALA A CA 1
ATOM 607 C C . ALA A 1 83 ? 2.146 1.595 12.213 1.00 82.19 83 ALA A C 1
ATOM 609 O O . ALA A 1 83 ? 2.881 0.808 11.614 1.00 82.19 83 ALA A O 1
ATOM 610 N N . ALA A 1 84 ? 1.399 2.496 11.566 1.00 82.94 84 ALA A N 1
ATOM 611 C CA . ALA A 1 84 ? 1.385 2.621 10.108 1.00 82.94 84 ALA A CA 1
ATOM 612 C C . ALA A 1 84 ? 2.765 2.996 9.529 1.00 82.94 84 ALA A C 1
ATOM 614 O O . ALA A 1 84 ? 3.207 2.395 8.551 1.00 82.94 84 ALA A O 1
ATOM 615 N N . ALA A 1 85 ? 3.483 3.937 10.153 1.00 86.56 85 ALA A N 1
ATOM 616 C CA . ALA A 1 85 ? 4.828 4.329 9.717 1.00 86.56 85 ALA A CA 1
ATOM 617 C C . ALA A 1 85 ? 5.852 3.181 9.842 1.00 86.56 85 ALA A C 1
ATOM 619 O O . ALA A 1 85 ? 6.704 2.995 8.967 1.00 86.56 85 ALA A O 1
ATOM 620 N N . LEU A 1 86 ? 5.754 2.379 10.907 1.00 87.12 86 LEU A N 1
ATOM 621 C CA . LEU A 1 86 ? 6.560 1.167 11.073 1.00 87.12 86 LEU A CA 1
ATOM 622 C C . LEU A 1 86 ? 6.200 0.109 10.026 1.00 87.12 86 LEU A C 1
ATOM 624 O O . LEU A 1 86 ? 7.099 -0.487 9.433 1.00 87.12 86 LEU A O 1
ATOM 628 N N . GLY A 1 87 ? 4.904 -0.066 9.753 1.00 88.44 87 GLY A N 1
ATOM 629 C CA . GLY A 1 87 ? 4.403 -0.912 8.674 1.00 88.44 87 GLY A CA 1
ATOM 630 C C . GLY A 1 87 ? 5.018 -0.538 7.325 1.00 88.44 87 GLY A C 1
ATOM 631 O O . GLY A 1 87 ? 5.573 -1.409 6.664 1.00 88.44 87 GLY A O 1
ATOM 632 N N . ASN A 1 88 ? 5.016 0.750 6.964 1.00 91.44 88 ASN A N 1
ATOM 633 C CA . ASN A 1 88 ? 5.612 1.246 5.716 1.00 91.44 88 ASN A CA 1
ATOM 634 C C . ASN A 1 88 ? 7.122 0.986 5.663 1.00 91.44 88 ASN A C 1
ATOM 636 O O . ASN A 1 88 ? 7.647 0.559 4.646 1.00 91.44 88 ASN A O 1
ATOM 640 N N . THR A 1 89 ? 7.831 1.174 6.779 1.00 89.38 89 THR A N 1
ATOM 641 C CA . THR A 1 89 ? 9.287 0.949 6.833 1.00 89.38 89 THR A CA 1
ATOM 642 C C . THR A 1 89 ? 9.649 -0.523 6.610 1.00 89.38 89 THR A C 1
ATOM 644 O O . THR A 1 89 ? 10.592 -0.841 5.884 1.00 89.38 89 THR A O 1
ATOM 647 N N . LEU A 1 90 ? 8.908 -1.439 7.242 1.00 89.06 90 LEU A N 1
ATOM 648 C CA . LEU A 1 90 ? 9.094 -2.880 7.049 1.00 89.06 90 LEU A CA 1
ATOM 649 C C . LEU A 1 90 ? 8.743 -3.291 5.620 1.00 89.06 90 LEU A C 1
ATOM 651 O O . LEU A 1 90 ? 9.443 -4.093 5.001 1.00 89.06 90 LEU A O 1
ATOM 655 N N . SER A 1 91 ? 7.667 -2.709 5.114 1.00 90.12 91 SER A N 1
ATOM 656 C CA . SER A 1 91 ? 7.138 -2.941 3.790 1.00 90.12 91 SER A CA 1
ATOM 657 C C . SER A 1 91 ? 8.094 -2.508 2.674 1.00 90.12 91 SER A C 1
ATOM 659 O O . SER A 1 91 ? 8.420 -3.327 1.816 1.00 90.12 91 SER A O 1
ATOM 661 N N . ASP A 1 92 ? 8.662 -1.303 2.756 1.00 89.31 92 ASP A N 1
ATOM 662 C CA . ASP A 1 92 ? 9.711 -0.817 1.851 1.00 89.31 92 ASP A CA 1
ATOM 663 C C . ASP A 1 92 ? 10.912 -1.773 1.823 1.00 89.31 92 ASP A C 1
ATOM 665 O O . ASP A 1 92 ? 11.439 -2.110 0.759 1.00 89.31 92 ASP A O 1
ATOM 669 N N . GLY A 1 93 ? 11.319 -2.267 2.999 1.00 87.38 93 GLY A N 1
ATOM 670 C CA . GLY A 1 93 ? 12.378 -3.265 3.124 1.00 87.38 93 GLY A CA 1
ATOM 671 C C . GLY A 1 93 ? 12.072 -4.528 2.320 1.00 87.38 93 GLY A C 1
ATOM 672 O O . GLY A 1 93 ? 12.889 -4.952 1.501 1.00 87.38 93 GLY A O 1
ATOM 673 N N . LEU A 1 94 ? 10.882 -5.108 2.499 1.00 86.19 94 LEU A N 1
ATOM 674 C CA . LEU A 1 94 ? 10.442 -6.292 1.749 1.00 86.19 94 LEU A CA 1
ATOM 675 C C . LEU A 1 94 ? 10.265 -6.005 0.252 1.00 86.19 94 LEU A C 1
ATOM 677 O O . LEU A 1 94 ? 10.613 -6.847 -0.578 1.00 86.19 94 LEU A O 1
ATOM 681 N N . GLY A 1 95 ? 9.778 -4.816 -0.097 1.00 83.25 95 GLY A N 1
ATOM 682 C CA . GLY A 1 95 ? 9.605 -4.354 -1.468 1.00 83.25 95 GLY A CA 1
ATOM 683 C C . GLY A 1 95 ? 10.926 -4.335 -2.234 1.00 83.25 95 GLY A C 1
ATOM 684 O O . GLY A 1 95 ? 10.989 -4.852 -3.352 1.00 83.25 95 GLY A O 1
ATOM 685 N N . VAL A 1 96 ? 12.010 -3.859 -1.612 1.00 81.50 96 VAL A N 1
ATOM 686 C CA . VAL A 1 96 ? 13.360 -3.895 -2.204 1.00 81.50 96 VAL A CA 1
ATOM 687 C C . VAL A 1 96 ? 13.841 -5.332 -2.432 1.00 81.50 96 VAL A C 1
ATOM 689 O O . VAL A 1 96 ? 14.381 -5.631 -3.498 1.00 81.50 96 VAL A O 1
ATOM 692 N N . PHE A 1 97 ? 13.600 -6.251 -1.490 1.00 77.81 97 PHE A N 1
ATOM 693 C CA . PHE A 1 97 ? 13.945 -7.670 -1.673 1.00 77.81 97 PHE A CA 1
ATOM 694 C C . PHE A 1 97 ? 13.090 -8.362 -2.743 1.00 77.81 97 PHE A C 1
ATOM 696 O O . PHE A 1 97 ? 13.546 -9.315 -3.376 1.00 77.81 97 PHE A O 1
ATOM 703 N N . SER A 1 98 ? 11.871 -7.876 -2.980 1.00 71.69 98 SER A N 1
ATOM 704 C CA . SER A 1 98 ? 10.953 -8.445 -3.969 1.00 71.69 98 SER A CA 1
ATOM 705 C C . SER A 1 98 ? 11.297 -8.084 -5.419 1.00 71.69 98 SER A C 1
ATOM 707 O O . SER A 1 98 ? 10.825 -8.765 -6.327 1.00 71.69 98 SER A O 1
ATOM 709 N N . GLY A 1 99 ? 12.149 -7.075 -5.658 1.00 69.69 99 GLY A N 1
ATOM 710 C CA . GLY A 1 99 ? 12.447 -6.558 -7.001 1.00 69.69 99 GLY A CA 1
ATOM 711 C C . GLY A 1 99 ? 12.871 -7.635 -8.007 1.00 69.69 99 GLY A C 1
ATOM 712 O O . GLY A 1 99 ? 12.343 -7.677 -9.117 1.00 69.69 99 GLY A O 1
ATOM 713 N N . GLY A 1 100 ? 13.725 -8.576 -7.586 1.00 69.19 100 GLY A N 1
ATOM 714 C CA . GLY A 1 100 ? 14.157 -9.695 -8.435 1.00 69.19 100 GLY A CA 1
ATOM 715 C C . GLY A 1 100 ? 13.033 -10.683 -8.781 1.00 69.19 100 GLY A C 1
ATOM 716 O O . GLY A 1 100 ? 13.007 -11.234 -9.876 1.00 69.19 100 GLY A O 1
ATOM 717 N N . VAL A 1 101 ? 12.051 -10.863 -7.890 1.00 66.38 101 VAL A N 1
ATOM 718 C CA . VAL A 1 101 ? 10.881 -11.724 -8.143 1.00 66.38 101 VAL A CA 1
ATOM 719 C C . VAL A 1 101 ? 9.960 -11.086 -9.178 1.00 66.38 101 VAL A C 1
ATOM 721 O O . VAL A 1 101 ? 9.401 -11.786 -10.025 1.00 66.38 101 VAL A O 1
ATOM 724 N N . VAL A 1 102 ? 9.801 -9.761 -9.134 1.00 68.62 102 VAL A N 1
ATOM 725 C CA . VAL A 1 102 ? 8.942 -9.067 -10.097 1.00 68.62 102 VAL A CA 1
ATOM 726 C C . VAL A 1 102 ? 9.597 -8.992 -11.478 1.00 68.62 102 VAL A C 1
ATOM 728 O O . VAL A 1 102 ? 8.894 -9.137 -12.478 1.00 68.62 102 VAL A O 1
ATOM 731 N N . GLU A 1 103 ? 10.925 -8.868 -11.551 1.00 68.00 103 GLU A N 1
ATOM 732 C CA . GLU A 1 103 ? 11.682 -9.016 -12.803 1.00 68.00 103 GLU A CA 1
ATOM 733 C C . GLU A 1 103 ? 11.514 -10.415 -13.414 1.00 68.00 103 GLU A C 1
ATOM 735 O O . GLU A 1 103 ? 11.134 -10.536 -14.582 1.00 68.00 103 GLU A O 1
ATOM 740 N N . ASP A 1 104 ? 11.687 -11.475 -12.620 1.00 68.44 104 ASP A N 1
ATOM 741 C CA . ASP A 1 104 ? 11.485 -12.855 -13.077 1.00 68.44 104 ASP A CA 1
ATOM 742 C C . ASP A 1 104 ? 10.045 -13.103 -13.548 1.00 68.44 104 ASP A C 1
ATOM 744 O O . ASP A 1 104 ? 9.803 -13.806 -14.536 1.00 68.44 104 ASP A O 1
ATOM 748 N N . MET A 1 105 ? 9.063 -12.516 -12.863 1.00 63.56 105 MET A N 1
ATOM 749 C CA . MET A 1 105 ? 7.653 -12.639 -13.226 1.00 63.56 105 MET A CA 1
ATOM 750 C C . MET A 1 105 ? 7.319 -11.855 -14.504 1.00 63.56 105 MET A C 1
ATOM 752 O O . MET A 1 105 ? 6.556 -12.348 -15.335 1.00 63.56 105 MET A O 1
ATOM 756 N N . ALA A 1 106 ? 7.928 -10.686 -14.713 1.00 68.12 106 ALA A N 1
ATOM 757 C CA . ALA A 1 106 ? 7.788 -9.899 -15.938 1.00 68.12 106 ALA A CA 1
ATOM 758 C C . 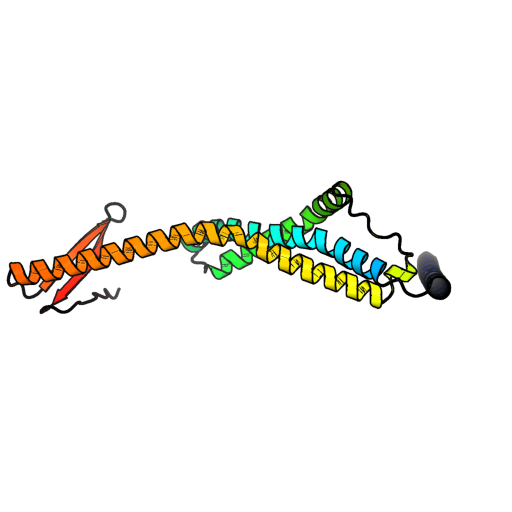ALA A 1 106 ? 8.332 -10.644 -17.165 1.00 68.12 106 ALA A C 1
ATOM 760 O O . ALA A 1 106 ? 7.651 -10.724 -18.194 1.00 68.12 106 ALA A O 1
ATOM 761 N N . VAL A 1 107 ? 9.509 -11.265 -17.028 1.00 67.50 107 VAL A N 1
ATOM 762 C CA . VAL A 1 107 ? 10.109 -12.104 -18.075 1.00 67.50 107 VAL A CA 1
ATOM 763 C C . VAL A 1 107 ? 9.212 -13.305 -18.385 1.00 67.50 107 VAL A C 1
ATOM 765 O O . VAL A 1 107 ? 8.948 -13.592 -19.553 1.00 67.50 107 VAL A O 1
ATOM 768 N N . ARG A 1 108 ? 8.671 -13.975 -17.357 1.00 65.69 108 ARG A N 1
ATOM 769 C CA . ARG A 1 108 ? 7.742 -15.110 -17.527 1.00 65.69 108 ARG A CA 1
ATOM 770 C C . ARG A 1 108 ? 6.418 -14.725 -18.187 1.00 65.69 108 ARG A C 1
ATOM 772 O O . ARG A 1 108 ? 5.849 -15.543 -18.903 1.00 65.69 108 ARG A O 1
ATOM 779 N N . MET A 1 109 ? 5.933 -13.503 -17.971 1.00 61.94 109 MET A N 1
ATOM 780 C CA . MET A 1 109 ? 4.708 -12.987 -18.596 1.00 61.94 109 MET A CA 1
ATOM 781 C C . MET A 1 109 ? 4.923 -12.462 -20.026 1.00 61.94 109 MET A C 1
ATOM 783 O O . MET A 1 109 ? 3.976 -11.979 -20.644 1.00 61.94 109 MET A O 1
ATOM 787 N N . GLY A 1 110 ? 6.138 -12.573 -20.577 1.00 62.47 110 GLY A N 1
ATOM 788 C CA . GLY A 1 110 ? 6.434 -12.198 -21.962 1.00 62.47 110 GLY A CA 1
ATOM 789 C C . GLY A 1 110 ? 6.610 -10.695 -22.184 1.00 62.47 110 GLY A C 1
ATOM 790 O O . GLY A 1 110 ? 6.650 -10.246 -23.330 1.00 62.47 110 GLY A O 1
ATOM 791 N N . PHE A 1 111 ? 6.749 -9.907 -21.113 1.00 64.69 111 PHE A N 1
ATOM 792 C CA . PHE A 1 111 ? 7.119 -8.498 -21.213 1.00 64.69 111 PHE A CA 1
ATOM 793 C C . PHE A 1 111 ? 8.633 -8.390 -21.416 1.00 64.69 111 PHE A C 1
ATOM 795 O O . PHE A 1 111 ? 9.396 -8.172 -20.480 1.00 64.69 111 PHE A O 1
ATOM 802 N N . SER A 1 112 ? 9.087 -8.573 -22.655 1.00 59.59 112 SER A N 1
ATOM 803 C CA . SER A 1 112 ? 10.467 -8.260 -23.026 1.00 59.59 112 SER A CA 1
ATOM 804 C C . SER A 1 112 ? 10.609 -6.759 -23.258 1.00 59.59 112 SER A C 1
ATOM 806 O O . SER A 1 112 ? 9.880 -6.175 -24.063 1.00 59.59 112 SER A O 1
ATOM 808 N N . ALA A 1 113 ? 11.553 -6.131 -22.555 1.00 63.12 113 ALA A N 1
ATOM 809 C CA . ALA A 1 113 ? 11.906 -4.742 -22.805 1.00 63.12 113 ALA A CA 1
ATOM 810 C C . ALA A 1 113 ? 12.342 -4.580 -24.277 1.00 63.12 113 ALA A C 1
ATOM 812 O O . ALA A 1 113 ? 13.029 -5.460 -24.809 1.00 63.12 113 ALA A O 1
ATOM 813 N N . PRO A 1 114 ? 11.947 -3.492 -24.960 1.00 63.50 114 PRO A N 1
ATOM 814 C CA . PRO A 1 114 ? 12.368 -3.264 -26.335 1.00 63.50 114 PRO A CA 1
ATOM 815 C C . PRO A 1 114 ? 13.901 -3.200 -26.415 1.00 63.50 114 PRO A C 1
ATOM 817 O O . PRO A 1 114 ? 14.513 -2.547 -25.565 1.00 63.50 114 PRO A O 1
ATOM 820 N N . PRO A 1 115 ? 14.536 -3.835 -27.421 1.00 63.44 115 PRO A N 1
ATOM 821 C CA . PRO A 1 115 ? 15.977 -3.749 -27.611 1.00 63.44 115 PRO A CA 1
ATOM 822 C C . PRO A 1 115 ? 16.334 -2.321 -28.039 1.00 63.44 115 PRO A C 1
ATOM 824 O O . PRO A 1 115 ? 16.248 -1.963 -29.211 1.00 63.44 115 PRO A O 1
ATOM 827 N N . LEU A 1 116 ? 16.670 -1.487 -27.060 1.00 66.56 116 LEU A N 1
ATOM 828 C CA . LEU A 1 116 ? 17.164 -0.128 -27.250 1.00 66.56 116 LEU A CA 1
ATOM 829 C C . LEU A 1 116 ? 18.679 -0.125 -27.073 1.00 66.56 116 LEU A C 1
ATOM 831 O O . LEU A 1 116 ? 19.206 -0.815 -26.196 1.00 66.56 116 LEU A O 1
ATOM 835 N N . SER A 1 117 ? 19.383 0.668 -27.882 1.00 69.62 117 SER A N 1
ATOM 836 C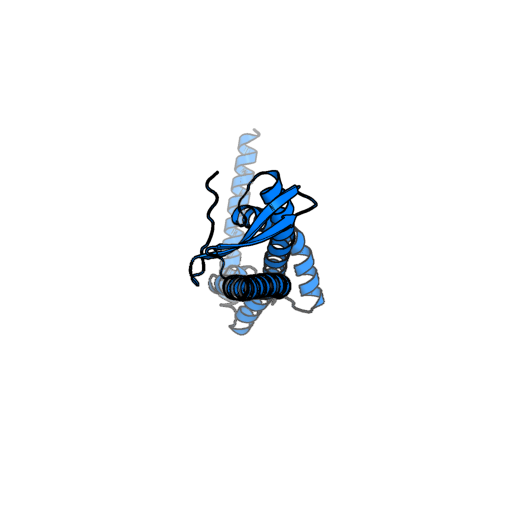 CA . SER A 1 117 ? 20.814 0.884 -27.655 1.00 69.62 117 SER A CA 1
ATOM 837 C C . SER A 1 117 ? 21.033 1.617 -26.326 1.00 69.62 117 SER A C 1
ATOM 839 O O . SER A 1 117 ? 20.155 2.340 -25.838 1.00 69.62 117 SER A O 1
ATOM 841 N N . ARG A 1 118 ? 22.221 1.461 -25.726 1.00 69.00 118 ARG A N 1
ATOM 842 C CA . ARG A 1 118 ? 22.581 2.167 -24.480 1.00 69.00 118 ARG A CA 1
ATOM 843 C C . ARG A 1 118 ? 22.438 3.681 -24.635 1.00 69.00 118 ARG A C 1
ATOM 845 O O . ARG A 1 118 ? 21.874 4.343 -23.765 1.00 69.00 118 ARG A O 1
ATOM 852 N N . ALA A 1 119 ? 22.824 4.189 -25.801 1.00 69.62 119 ALA A N 1
ATOM 853 C CA . ALA A 1 119 ? 22.678 5.583 -26.180 1.00 69.62 119 ALA A CA 1
ATOM 854 C C . ALA A 1 119 ? 21.202 6.043 -26.194 1.00 69.62 119 ALA A C 1
ATOM 856 O O . ALA A 1 119 ? 20.872 7.104 -25.663 1.00 69.62 119 ALA A O 1
ATOM 857 N N . GLN A 1 120 ? 20.275 5.222 -26.706 1.00 73.75 120 GLN A N 1
ATOM 858 C CA . GLN A 1 120 ? 18.835 5.524 -26.706 1.00 73.75 120 GLN A CA 1
ATOM 859 C C . GLN A 1 120 ? 18.194 5.441 -25.312 1.00 73.75 120 GLN A C 1
ATOM 861 O O . GLN A 1 120 ? 17.302 6.236 -25.003 1.00 73.75 120 GLN A O 1
ATOM 866 N N . LEU A 1 121 ? 18.648 4.531 -24.445 1.00 76.12 121 LEU A N 1
ATOM 867 C CA . LEU A 1 121 ? 18.221 4.474 -23.038 1.00 76.12 121 LEU A CA 1
ATOM 868 C C . LEU A 1 121 ? 18.705 5.696 -22.244 1.00 76.12 121 LEU A C 1
ATOM 870 O O . LEU A 1 121 ? 17.992 6.211 -21.379 1.00 76.12 121 LEU A O 1
ATOM 874 N N . ALA A 1 122 ? 19.891 6.215 -22.570 1.00 78.00 122 ALA A N 1
ATOM 875 C CA . ALA A 1 122 ? 20.456 7.388 -21.914 1.00 78.00 122 ALA A CA 1
ATOM 876 C C . ALA A 1 122 ? 19.703 8.695 -22.233 1.00 78.00 122 ALA A C 1
ATOM 878 O O . ALA A 1 122 ? 19.781 9.647 -21.440 1.00 78.00 122 ALA A O 1
ATOM 879 N N . MET A 1 123 ? 18.940 8.737 -23.334 1.00 82.31 123 MET A N 1
ATOM 880 C CA . MET A 1 123 ? 18.202 9.920 -23.782 1.00 82.31 123 MET A CA 1
ATOM 881 C C . MET A 1 123 ? 17.161 10.402 -22.759 1.00 82.31 123 MET A C 1
ATOM 883 O O . MET A 1 123 ? 16.410 9.633 -22.155 1.00 82.31 123 MET A O 1
ATOM 887 N N . ALA A 1 124 ? 17.033 11.727 -22.628 1.00 83.12 124 ALA A N 1
ATOM 888 C CA . ALA A 1 124 ? 16.074 12.355 -21.716 1.00 83.12 124 ALA A CA 1
ATOM 889 C C . ALA A 1 124 ? 14.605 12.046 -22.062 1.00 83.12 124 ALA A C 1
ATOM 891 O O . ALA A 1 124 ? 13.741 12.077 -21.186 1.00 83.12 124 ALA A O 1
ATOM 892 N N . ALA A 1 125 ? 14.292 11.764 -23.332 1.00 84.06 125 ALA A N 1
ATOM 893 C CA . ALA A 1 125 ? 12.963 11.305 -23.727 1.00 84.06 125 ALA A CA 1
ATOM 894 C C . ALA A 1 125 ? 12.651 9.947 -23.087 1.00 84.06 125 ALA A C 1
ATOM 896 O O . ALA A 1 125 ? 11.678 9.846 -22.345 1.00 84.06 125 ALA A O 1
ATOM 897 N N . THR A 1 126 ? 13.517 8.957 -23.282 1.00 85.19 126 THR A N 1
ATOM 898 C CA . THR A 1 126 ? 13.372 7.601 -22.738 1.00 85.19 126 THR A CA 1
ATOM 899 C C . THR A 1 126 ? 13.261 7.610 -21.220 1.00 85.19 126 THR A C 1
ATOM 901 O O . THR A 1 126 ? 12.287 7.091 -20.684 1.00 85.19 126 THR A O 1
ATOM 904 N N . LYS A 1 127 ? 14.150 8.338 -20.532 1.00 87.06 127 LYS A N 1
ATOM 905 C CA . LYS A 1 127 ? 14.106 8.493 -19.066 1.00 87.06 127 LYS A CA 1
ATOM 906 C C . LYS A 1 127 ? 12.802 9.110 -18.552 1.00 87.06 127 LYS A C 1
ATOM 908 O O . LYS A 1 127 ? 12.354 8.772 -17.462 1.00 87.06 127 LYS A O 1
ATOM 913 N N . ARG A 1 128 ? 12.186 10.041 -19.293 1.00 88.62 128 ARG A N 1
ATOM 914 C CA . ARG A 1 128 ? 10.888 10.624 -18.899 1.00 88.62 128 ARG A CA 1
ATOM 915 C C . ARG A 1 128 ? 9.758 9.605 -19.000 1.00 88.62 128 ARG A C 1
ATOM 917 O O . ARG A 1 128 ? 8.926 9.555 -18.101 1.00 88.62 128 ARG A O 1
ATOM 924 N N . TRP A 1 129 ? 9.737 8.809 -20.066 1.00 89.56 129 TRP A N 1
ATOM 925 C CA . TRP A 1 129 ? 8.744 7.748 -20.252 1.00 89.56 129 TRP A CA 1
ATOM 926 C C . TRP A 1 129 ? 8.921 6.617 -19.246 1.00 89.56 129 TRP A C 1
ATOM 928 O O . TRP A 1 129 ? 7.938 6.150 -18.684 1.00 89.56 129 TRP A O 1
ATOM 938 N N . GLU A 1 130 ? 10.167 6.249 -18.960 1.00 87.94 130 GLU A N 1
ATOM 939 C CA . GLU A 1 130 ? 10.508 5.274 -17.932 1.00 87.94 130 GLU A CA 1
ATOM 940 C C . GLU A 1 130 ? 9.981 5.715 -16.561 1.00 87.94 130 GLU A C 1
ATOM 942 O O . GLU A 1 130 ? 9.170 5.003 -15.974 1.00 87.94 130 GLU A O 1
ATOM 947 N N . ARG A 1 131 ? 10.349 6.919 -16.093 1.00 90.25 131 ARG A N 1
ATOM 948 C CA . ARG A 1 131 ? 9.865 7.477 -14.814 1.00 90.25 131 ARG A CA 1
ATOM 949 C C . ARG A 1 131 ? 8.348 7.637 -14.778 1.00 90.25 131 ARG A C 1
ATOM 951 O O . ARG A 1 131 ? 7.737 7.416 -13.740 1.00 90.25 131 ARG A O 1
ATOM 958 N N . GLY A 1 132 ? 7.739 8.027 -15.899 1.00 93.44 132 GLY A N 1
ATOM 959 C CA . GLY A 1 132 ? 6.284 8.117 -16.020 1.00 93.44 132 GLY A CA 1
ATOM 960 C C . GLY A 1 132 ? 5.616 6.756 -15.831 1.00 93.44 132 GLY A C 1
ATOM 961 O O . GLY A 1 132 ? 4.660 6.646 -15.070 1.00 93.44 132 GLY A O 1
ATOM 962 N N . GLY A 1 133 ? 6.168 5.717 -16.461 1.00 89.69 133 GLY A N 1
ATOM 963 C CA . GLY A 1 133 ? 5.747 4.331 -16.276 1.00 89.69 133 GLY A CA 1
ATOM 964 C C . GLY A 1 133 ? 5.880 3.867 -14.830 1.00 89.69 133 GLY A C 1
ATOM 965 O O . GLY A 1 133 ? 4.916 3.359 -14.269 1.00 89.69 133 GLY A O 1
ATOM 966 N N . GLN A 1 134 ? 7.023 4.132 -14.192 1.00 90.94 134 GLN A N 1
ATOM 967 C CA . GLN A 1 134 ? 7.255 3.803 -12.780 1.00 90.94 134 GLN A CA 1
ATOM 968 C C . GLN A 1 134 ? 6.227 4.485 -11.870 1.00 90.94 134 GLN A C 1
ATOM 970 O O . GLN A 1 134 ? 5.603 3.826 -11.046 1.00 90.94 134 GLN A O 1
ATOM 975 N N . TRP A 1 135 ? 5.987 5.788 -12.051 1.00 94.06 135 TRP A N 1
ATOM 976 C CA . TRP A 1 135 ? 5.026 6.544 -11.244 1.00 94.06 135 TRP A CA 1
ATOM 977 C C . TRP A 1 135 ? 3.588 6.029 -11.393 1.00 94.06 135 TRP A C 1
ATOM 979 O O . TRP A 1 135 ? 2.886 5.844 -10.396 1.00 94.06 135 TRP A O 1
ATOM 989 N N . ILE A 1 136 ? 3.159 5.747 -12.629 1.00 94.19 136 ILE A N 1
ATOM 990 C CA . ILE A 1 136 ? 1.853 5.128 -12.894 1.00 94.19 136 ILE A CA 1
ATOM 991 C C . ILE A 1 136 ? 1.796 3.736 -12.256 1.00 94.19 136 ILE A C 1
ATOM 993 O O . ILE A 1 136 ? 0.799 3.399 -11.622 1.00 94.19 136 ILE A O 1
ATOM 997 N N . GLY A 1 137 ? 2.872 2.958 -12.388 1.00 92.00 137 GLY A N 1
ATOM 998 C CA . GLY A 1 137 ? 3.002 1.626 -11.812 1.00 92.00 137 GLY A CA 1
ATOM 999 C C . GLY A 1 137 ? 2.809 1.629 -10.299 1.00 92.00 137 GLY A C 1
ATOM 1000 O O . GLY A 1 137 ? 1.913 0.943 -9.815 1.00 92.00 137 GLY A O 1
ATOM 1001 N N . ILE A 1 138 ? 3.563 2.464 -9.573 1.00 92.31 138 ILE A N 1
ATOM 1002 C CA . ILE A 1 138 ? 3.418 2.638 -8.116 1.0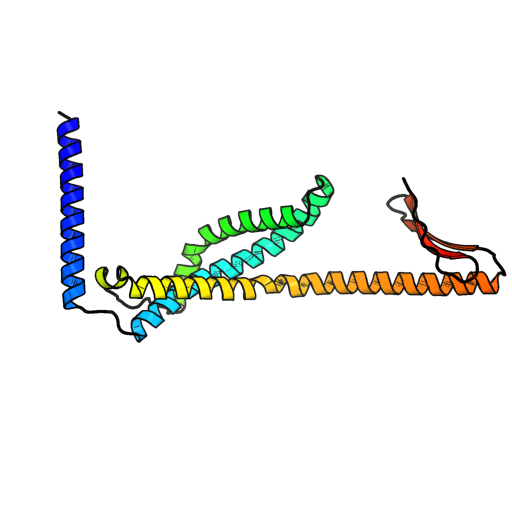0 92.31 138 ILE A CA 1
ATOM 1003 C C . ILE A 1 138 ? 1.977 3.010 -7.781 1.00 92.31 138 ILE A C 1
ATOM 1005 O O . ILE A 1 138 ? 1.356 2.366 -6.946 1.00 92.31 138 ILE A O 1
ATOM 1009 N N . THR A 1 139 ? 1.418 4.010 -8.465 1.00 93.94 139 THR A N 1
ATOM 1010 C CA . THR A 1 139 ? 0.067 4.508 -8.172 1.00 93.94 139 THR A CA 1
ATOM 1011 C C . THR A 1 139 ? -0.984 3.404 -8.308 1.00 93.94 139 THR A C 1
ATOM 1013 O O . THR A 1 139 ? -1.806 3.215 -7.413 1.00 93.94 139 THR A O 1
ATOM 1016 N N . VAL A 1 140 ? -0.950 2.642 -9.405 1.00 94.50 140 VAL A N 1
ATOM 1017 C CA . VAL A 1 140 ? -1.875 1.521 -9.630 1.00 94.50 140 VAL A CA 1
ATOM 1018 C C . VAL A 1 140 ? -1.638 0.404 -8.614 1.00 94.50 140 VAL A C 1
ATOM 1020 O O . VAL A 1 140 ? -2.601 -0.106 -8.042 1.00 94.50 140 VAL A O 1
ATOM 1023 N N . GLY A 1 141 ? -0.377 0.054 -8.356 1.00 92.69 141 GLY A N 1
ATOM 1024 C CA . GLY A 1 141 ? 0.008 -0.940 -7.356 1.00 92.69 141 GLY A CA 1
ATOM 1025 C C . GLY A 1 141 ? -0.544 -0.600 -5.976 1.00 92.69 141 GLY A C 1
ATOM 1026 O O . GLY A 1 141 ? -1.255 -1.409 -5.387 1.00 92.69 141 GLY A O 1
ATOM 1027 N N . CYS A 1 142 ? -0.316 0.625 -5.505 1.00 92.94 142 CYS A N 1
ATOM 1028 C CA . CYS A 1 142 ? -0.816 1.119 -4.226 1.00 92.94 142 CYS A CA 1
ATOM 1029 C C . CYS A 1 142 ? -2.349 1.052 -4.137 1.00 92.94 142 CYS A C 1
ATOM 1031 O O . CYS A 1 142 ? -2.885 0.650 -3.104 1.00 92.94 142 CYS A O 1
ATOM 1033 N N . ILE A 1 143 ? -3.072 1.401 -5.209 1.00 92.38 143 ILE A N 1
ATOM 1034 C CA . ILE A 1 143 ? -4.541 1.292 -5.242 1.00 92.38 143 ILE A CA 1
ATOM 1035 C C . ILE A 1 143 ? -4.993 -0.162 -5.079 1.00 92.38 143 ILE A C 1
ATOM 1037 O O . ILE A 1 143 ? -5.897 -0.436 -4.290 1.00 92.38 143 ILE A O 1
ATOM 1041 N N . LEU A 1 144 ? -4.351 -1.098 -5.778 1.00 91.25 144 LEU A N 1
ATOM 1042 C CA . LEU A 1 144 ? -4.652 -2.526 -5.653 1.00 91.25 144 LEU A CA 1
ATOM 1043 C C . LEU A 1 144 ? -4.287 -3.068 -4.261 1.00 91.25 144 LEU A C 1
ATOM 1045 O O . LEU A 1 144 ? -5.050 -3.838 -3.677 1.00 91.25 144 LEU A O 1
ATOM 1049 N N . GLY A 1 145 ? -3.159 -2.623 -3.706 1.00 89.38 145 GLY A N 1
ATOM 1050 C CA . GLY A 1 145 ? -2.684 -2.994 -2.374 1.00 89.38 145 GLY A CA 1
ATOM 1051 C C . GLY A 1 145 ? -3.579 -2.508 -1.230 1.00 89.38 145 GLY A C 1
ATOM 1052 O O . GLY A 1 145 ? -3.500 -3.057 -0.139 1.00 89.38 145 GLY A O 1
ATOM 1053 N N . MET A 1 146 ? -4.482 -1.546 -1.466 1.00 89.56 146 MET A N 1
ATOM 1054 C CA . MET A 1 146 ? -5.476 -1.098 -0.476 1.00 89.56 146 MET A CA 1
ATOM 1055 C C . MET A 1 146 ? -6.678 -2.044 -0.320 1.00 89.56 146 MET A C 1
ATOM 1057 O O . MET A 1 146 ? -7.513 -1.818 0.553 1.00 89.56 146 MET A O 1
ATOM 1061 N N . PHE A 1 147 ? -6.790 -3.122 -1.103 1.00 86.62 147 PHE A N 1
ATOM 1062 C CA . PHE A 1 147 ? -7.893 -4.088 -0.975 1.00 86.62 147 PHE A CA 1
ATOM 1063 C C . PHE A 1 147 ? -8.148 -4.616 0.460 1.00 86.62 147 PHE A C 1
ATOM 1065 O O . PHE A 1 147 ? -9.319 -4.714 0.841 1.00 86.62 147 PHE A O 1
ATOM 1072 N N . PRO A 1 148 ? -7.132 -4.900 1.304 1.00 83.50 148 PRO A N 1
ATOM 1073 C CA . PRO A 1 148 ? -7.363 -5.345 2.678 1.00 83.50 148 PRO A CA 1
ATOM 1074 C C . PRO A 1 148 ? -8.145 -4.338 3.535 1.00 83.50 148 PRO A C 1
ATOM 1076 O O . PRO A 1 148 ? -8.908 -4.770 4.399 1.00 83.50 148 PRO A O 1
ATOM 1079 N N . LEU A 1 149 ? -8.051 -3.021 3.270 1.00 83.12 149 LEU A N 1
ATOM 1080 C CA . LEU A 1 149 ? -8.866 -2.015 3.974 1.00 83.12 149 LEU A CA 1
ATOM 1081 C C . LEU A 1 149 ? -10.357 -2.282 3.792 1.00 83.12 149 LEU A C 1
ATOM 1083 O O . LEU A 1 149 ? -11.126 -2.067 4.725 1.00 83.12 149 LEU A O 1
ATOM 1087 N N . ALA A 1 150 ? -10.785 -2.725 2.609 1.00 79.19 150 ALA A N 1
ATOM 1088 C CA . ALA A 1 150 ? -12.195 -3.004 2.365 1.00 79.19 150 ALA A CA 1
ATOM 1089 C C . ALA A 1 150 ? -12.696 -4.151 3.259 1.00 79.19 150 ALA A C 1
ATOM 1091 O O . ALA A 1 150 ? -13.820 -4.101 3.749 1.00 79.19 150 ALA A O 1
ATOM 1092 N N . LEU A 1 151 ? -11.850 -5.151 3.526 1.00 76.88 151 LEU A N 1
ATOM 1093 C CA . LEU A 1 151 ? -12.185 -6.294 4.378 1.00 76.88 151 LEU A CA 1
ATOM 1094 C C . LEU A 1 151 ? -12.132 -5.955 5.876 1.00 76.88 151 LEU A C 1
ATOM 1096 O O . LEU A 1 151 ? -12.987 -6.417 6.632 1.00 76.88 151 LEU A O 1
ATOM 1100 N N . LEU A 1 152 ? -11.153 -5.151 6.304 1.00 73.50 152 LEU A N 1
ATOM 1101 C CA . LEU A 1 152 ? -11.004 -4.725 7.701 1.00 73.50 152 LEU A CA 1
ATOM 1102 C C . LEU A 1 152 ? -12.106 -3.735 8.114 1.00 73.50 152 LEU A C 1
ATOM 1104 O O . LEU A 1 152 ? -12.768 -3.940 9.132 1.00 73.50 152 LEU A O 1
ATOM 1108 N N . ASN A 1 153 ? -12.399 -2.734 7.275 1.00 73.00 153 ASN A N 1
ATOM 1109 C CA . ASN A 1 153 ? -13.434 -1.734 7.565 1.00 73.00 153 ASN A CA 1
ATOM 1110 C C . ASN A 1 153 ? -14.841 -2.333 7.671 1.00 73.00 153 ASN A C 1
ATOM 1112 O O . ASN A 1 153 ? -15.652 -1.832 8.445 1.00 73.00 153 ASN A O 1
ATOM 1116 N N . LEU A 1 154 ? -15.152 -3.400 6.926 1.00 64.06 154 LEU A N 1
ATOM 1117 C CA . LEU A 1 154 ? -16.449 -4.076 7.040 1.00 64.06 154 LEU A CA 1
ATOM 1118 C C . LEU A 1 154 ? -16.680 -4.607 8.460 1.00 64.06 154 LEU A C 1
ATOM 1120 O O . LEU A 1 154 ? -17.749 -4.386 9.028 1.00 64.06 154 LEU A O 1
ATOM 1124 N N . LYS A 1 155 ? -15.661 -5.226 9.066 1.00 65.38 155 LYS A N 1
ATOM 1125 C CA . LYS A 1 155 ? -15.753 -5.759 10.433 1.00 65.38 155 LYS A CA 1
ATOM 1126 C C . LYS A 1 155 ? -15.890 -4.649 11.473 1.00 65.38 155 LYS A C 1
ATOM 1128 O O . LYS A 1 155 ? -16.749 -4.733 12.350 1.00 65.38 155 LYS A O 1
ATOM 1133 N N . GLU A 1 156 ? -15.085 -3.593 11.367 1.00 71.44 156 GLU A N 1
ATOM 1134 C CA . GLU A 1 156 ? -15.149 -2.469 12.309 1.00 71.44 156 GLU A CA 1
ATOM 1135 C C . GLU A 1 156 ? -16.460 -1.686 12.207 1.00 71.44 156 GLU A C 1
ATOM 1137 O O . GLU A 1 156 ? -17.042 -1.289 13.220 1.00 71.44 156 GLU A O 1
ATOM 1142 N N . HIS A 1 157 ? -16.953 -1.467 10.987 1.00 64.19 157 HIS A N 1
ATOM 1143 C CA . HIS A 1 157 ? -18.199 -0.750 10.756 1.00 64.19 157 HIS A CA 1
ATOM 1144 C C . HIS A 1 157 ? -19.409 -1.543 11.273 1.00 64.19 157 HIS A C 1
ATOM 1146 O O . HIS A 1 157 ? -20.327 -0.957 11.851 1.00 64.19 157 HIS A O 1
ATOM 1152 N N . GLU A 1 158 ? -19.416 -2.871 11.123 1.00 67.19 158 GLU A N 1
ATOM 1153 C CA . GLU A 1 158 ? -20.438 -3.739 11.721 1.00 67.19 158 GLU A CA 1
ATOM 1154 C C . GLU A 1 158 ? -20.410 -3.699 13.253 1.00 67.19 158 GLU A C 1
ATOM 1156 O O . GLU A 1 158 ? -21.469 -3.570 13.877 1.00 67.19 158 GLU A O 1
ATOM 1161 N N . ALA A 1 159 ? -19.221 -3.735 13.862 1.00 73.50 159 ALA A N 1
ATOM 1162 C CA . ALA A 1 159 ? -19.061 -3.637 15.312 1.00 73.50 159 ALA A CA 1
ATOM 1163 C C . ALA A 1 159 ? -19.558 -2.285 15.854 1.00 73.50 159 ALA A C 1
ATOM 1165 O O . ALA A 1 159 ? -20.411 -2.262 16.744 1.00 73.50 159 ALA A O 1
ATOM 1166 N N . LYS A 1 160 ? -19.131 -1.164 15.254 1.00 73.75 160 LYS A N 1
ATOM 1167 C CA . LYS A 1 160 ? -19.589 0.188 15.632 1.00 73.75 160 LYS A CA 1
ATOM 1168 C C . LYS A 1 160 ? -21.093 0.369 15.432 1.00 73.75 160 LYS A C 1
ATOM 1170 O O . LYS A 1 160 ? -21.764 0.968 16.269 1.00 73.75 160 LYS A O 1
ATOM 1175 N N . LYS A 1 161 ? -21.660 -0.172 14.347 1.00 71.44 161 LYS A N 1
ATOM 1176 C CA . LYS A 1 161 ? -23.109 -0.120 14.099 1.00 71.44 161 LYS A CA 1
ATOM 1177 C C . LYS A 1 161 ? -23.890 -0.926 15.139 1.00 71.44 161 LYS A C 1
ATOM 1179 O O . LYS A 1 161 ? -24.963 -0.488 15.553 1.00 71.44 161 LYS A O 1
ATOM 1184 N N . ARG A 1 162 ? -23.367 -2.081 15.564 1.00 76.81 162 ARG A N 1
ATOM 1185 C CA . ARG A 1 162 ? -23.959 -2.901 16.630 1.00 76.81 162 ARG A CA 1
ATOM 1186 C C . ARG A 1 162 ? -23.893 -2.195 17.981 1.00 76.81 162 ARG A C 1
ATOM 1188 O O . ARG A 1 162 ? -24.895 -2.199 18.689 1.00 76.81 162 ARG A O 1
ATOM 1195 N N . GLU A 1 163 ? -22.766 -1.571 18.308 1.00 81.06 163 GLU A N 1
ATOM 1196 C CA . GLU A 1 163 ? -22.610 -0.798 19.543 1.00 81.06 163 GLU A CA 1
ATOM 1197 C C . GLU A 1 163 ? -23.575 0.394 19.582 1.00 81.06 163 GLU A C 1
ATOM 1199 O O . GLU A 1 163 ? -24.361 0.511 20.520 1.00 81.06 163 GLU A O 1
ATOM 1204 N N . ALA A 1 164 ? -23.654 1.181 18.505 1.00 78.69 164 ALA A N 1
ATOM 1205 C CA . ALA A 1 164 ? -24.603 2.292 18.400 1.00 78.69 164 ALA A CA 1
ATOM 1206 C C . ALA A 1 164 ? -26.080 1.841 18.454 1.00 78.69 164 ALA A C 1
ATOM 1208 O O . ALA A 1 164 ? -26.943 2.557 18.964 1.00 78.69 164 ALA A O 1
ATOM 1209 N N . ALA A 1 165 ? -26.406 0.657 17.920 1.00 82.81 165 ALA A N 1
ATOM 1210 C CA . ALA A 1 165 ? -27.751 0.088 18.026 1.00 82.81 165 ALA A CA 1
ATOM 1211 C C . ALA A 1 165 ? -28.079 -0.353 19.462 1.00 82.81 165 ALA A C 1
ATOM 1213 O O . ALA A 1 165 ? -29.205 -0.156 19.922 1.00 82.81 165 ALA A O 1
ATOM 1214 N N . LEU A 1 166 ? -27.100 -0.920 20.169 1.00 85.00 166 LEU A N 1
ATOM 1215 C CA . LEU A 1 166 ? -27.235 -1.341 21.559 1.00 85.00 166 LEU A CA 1
ATOM 1216 C C . LEU A 1 166 ? -27.413 -0.133 22.493 1.00 85.00 166 LEU A C 1
ATOM 1218 O O . LEU A 1 166 ? -28.318 -0.149 23.324 1.00 85.00 166 LEU A O 1
ATOM 1222 N N . GLU A 1 167 ? -26.633 0.936 22.305 1.00 83.50 167 GLU A N 1
ATOM 1223 C CA . GLU A 1 167 ? -26.791 2.193 23.054 1.00 83.50 167 GLU A CA 1
ATOM 1224 C C . GLU A 1 167 ? -28.189 2.797 22.876 1.00 83.50 167 GLU A C 1
ATOM 1226 O O . GLU A 1 167 ? -28.829 3.182 23.855 1.00 83.50 167 GLU A O 1
ATOM 1231 N N . ARG A 1 168 ? -28.724 2.801 21.647 1.00 84.06 168 ARG A N 1
ATOM 1232 C CA . ARG A 1 168 ? -30.104 3.254 21.391 1.00 84.06 168 ARG A CA 1
ATOM 1233 C C . ARG A 1 168 ? -31.156 2.399 22.089 1.00 84.06 168 ARG A C 1
ATOM 1235 O O . ARG A 1 168 ? -32.145 2.944 22.584 1.00 84.06 168 ARG A O 1
ATOM 1242 N N . MET A 1 169 ? -30.976 1.076 22.113 1.00 86.31 169 MET A N 1
ATOM 1243 C CA . MET A 1 169 ? -31.885 0.197 22.854 1.00 86.31 169 MET A CA 1
ATOM 1244 C C . MET A 1 169 ? -31.844 0.506 24.345 1.00 86.31 169 MET A C 1
ATOM 1246 O O . MET A 1 169 ? -32.905 0.658 24.945 1.00 86.31 169 MET A O 1
ATOM 1250 N N . PHE A 1 170 ? -30.650 0.632 24.931 1.00 88.25 170 PHE A N 1
ATOM 1251 C CA . PHE A 1 170 ? -30.524 0.957 26.348 1.00 88.25 170 PHE A CA 1
ATOM 1252 C C . PHE A 1 170 ? -31.181 2.295 26.676 1.00 88.25 170 PHE A C 1
ATOM 1254 O O . PHE A 1 170 ? -31.986 2.330 27.596 1.00 88.25 170 PHE A O 1
ATOM 1261 N N . GLY A 1 171 ? -30.951 3.349 25.885 1.00 84.62 171 GLY A N 1
ATOM 1262 C CA . GLY A 1 171 ? -31.635 4.635 26.075 1.00 84.62 171 GLY A CA 1
ATOM 1263 C C . GLY A 1 171 ? -33.161 4.505 26.056 1.00 84.62 171 GLY A C 1
ATOM 1264 O O . GLY A 1 171 ? -33.838 4.971 26.968 1.00 84.62 171 GLY A O 1
ATOM 1265 N N . SER A 1 172 ? -33.705 3.774 25.076 1.00 85.88 172 SER A N 1
ATOM 1266 C CA . SER A 1 172 ? -35.156 3.550 24.964 1.00 85.88 172 SER A CA 1
ATOM 1267 C C . SER A 1 172 ? -35.735 2.814 26.180 1.00 85.88 172 SER A C 1
ATOM 1269 O O . SER A 1 172 ? -36.816 3.156 26.656 1.00 85.88 172 SER A O 1
ATOM 1271 N N . VAL A 1 173 ? -35.020 1.807 26.692 1.00 88.69 173 VAL A N 1
ATOM 1272 C CA . VAL A 1 173 ? -35.433 1.052 27.885 1.00 88.69 173 VAL A CA 1
ATOM 1273 C C . VAL A 1 173 ? -35.362 1.928 29.132 1.00 88.69 173 VAL A C 1
ATOM 1275 O O . VAL A 1 173 ? -36.292 1.902 29.931 1.00 88.69 173 VAL A O 1
ATOM 1278 N N . THR A 1 174 ? -34.302 2.719 29.295 1.00 87.69 174 THR A N 1
ATOM 1279 C CA . THR A 1 174 ? -34.131 3.588 30.466 1.00 87.69 174 THR A CA 1
ATOM 1280 C C . THR A 1 174 ? -35.259 4.617 30.570 1.00 87.69 174 THR A C 1
ATOM 1282 O O . THR A 1 174 ? -35.847 4.742 31.641 1.00 87.69 174 THR A O 1
ATOM 1285 N N . ILE A 1 175 ? -35.639 5.259 29.455 1.00 85.56 175 ILE A N 1
ATOM 1286 C CA . ILE A 1 175 ? -36.778 6.197 29.404 1.00 85.56 175 ILE A CA 1
ATOM 1287 C C . ILE A 1 175 ? -38.083 5.492 29.799 1.00 85.56 175 ILE A C 1
ATOM 1289 O O . ILE A 1 175 ? -38.827 5.980 30.646 1.00 85.56 175 ILE A O 1
ATOM 1293 N N . ALA A 1 176 ? -38.353 4.318 29.221 1.00 87.00 176 ALA A N 1
ATOM 1294 C CA . ALA A 1 176 ? -39.573 3.571 29.521 1.00 87.00 176 ALA A CA 1
ATOM 1295 C C . ALA A 1 176 ? -39.654 3.146 31.000 1.00 87.00 176 ALA A C 1
ATOM 1297 O O . ALA A 1 176 ? -40.730 3.167 31.594 1.00 87.00 176 ALA A O 1
ATOM 1298 N N . VAL A 1 177 ? -38.526 2.766 31.606 1.00 88.50 177 VAL A N 1
ATOM 1299 C CA . VAL A 1 177 ? -38.452 2.387 33.025 1.00 88.50 177 VAL A CA 1
ATOM 1300 C C . VAL A 1 177 ? -38.657 3.596 33.940 1.00 88.50 177 VAL A C 1
ATOM 1302 O O . VAL A 1 177 ? -39.363 3.468 34.940 1.00 88.50 177 VAL A O 1
ATOM 1305 N N . GLU A 1 178 ? -38.087 4.755 33.599 1.00 87.81 178 GLU A N 1
ATOM 1306 C CA . GLU A 1 178 ? -38.309 6.017 34.319 1.00 87.81 178 GLU A CA 1
ATOM 1307 C C . GLU A 1 178 ? -39.807 6.353 34.385 1.00 87.81 178 GLU A C 1
ATOM 1309 O O . GLU A 1 178 ? -40.346 6.577 35.473 1.00 87.81 178 GLU A O 1
ATOM 1314 N N . GLU A 1 179 ? -40.495 6.288 33.238 1.00 87.56 179 GLU A N 1
ATOM 1315 C CA . GLU A 1 179 ? -41.936 6.542 33.138 1.00 87.56 179 GLU A CA 1
ATOM 1316 C C . GLU A 1 179 ? -42.774 5.503 33.896 1.00 87.56 179 GLU A C 1
ATOM 1318 O O . GLU A 1 179 ? -43.705 5.867 34.614 1.00 87.56 179 GLU A O 1
ATOM 1323 N N . MET A 1 180 ? -42.456 4.210 33.769 1.00 88.75 180 MET A N 1
ATOM 1324 C CA . MET A 1 180 ? -43.222 3.140 34.423 1.00 88.75 180 MET A CA 1
ATOM 1325 C C . MET A 1 180 ? -43.108 3.161 35.948 1.00 88.75 180 MET A C 1
ATOM 1327 O O . MET A 1 180 ? -44.061 2.795 36.637 1.00 88.75 180 MET A O 1
ATOM 1331 N N . LEU A 1 181 ? -41.943 3.540 36.476 1.00 91.06 181 LEU A N 1
ATOM 1332 C CA . LEU A 1 181 ? -41.673 3.537 37.914 1.00 91.06 181 LEU A CA 1
ATOM 1333 C C . LEU A 1 181 ? -41.919 4.896 38.578 1.00 91.06 181 LEU A C 1
ATOM 1335 O O . LEU A 1 181 ? -41.775 4.988 39.797 1.00 91.06 181 LEU A O 1
ATOM 1339 N N . CYS A 1 182 ? -42.289 5.931 37.811 1.00 86.94 182 CYS A N 1
ATOM 1340 C CA . CYS A 1 182 ? -42.348 7.320 38.278 1.00 86.94 182 CYS A CA 1
ATOM 1341 C C . CYS A 1 182 ? -41.055 7.726 39.011 1.00 86.94 182 CYS A C 1
ATOM 1343 O O . CYS A 1 182 ? -41.104 8.348 40.074 1.00 86.94 182 CYS A O 1
ATOM 1345 N N . ALA A 1 183 ? -39.906 7.297 38.484 1.00 83.62 183 ALA A N 1
ATOM 1346 C CA . ALA A 1 183 ? -38.605 7.552 39.088 1.00 83.62 183 ALA A CA 1
ATOM 1347 C C . ALA A 1 183 ? -38.036 8.884 38.584 1.00 83.62 183 ALA A C 1
ATOM 1349 O O . ALA A 1 183 ? -38.168 9.202 37.409 1.00 83.62 183 ALA A O 1
ATOM 1350 N N . ASP A 1 184 ? -37.352 9.638 39.446 1.00 84.00 184 ASP A N 1
ATOM 1351 C CA . ASP A 1 184 ? -36.687 10.885 39.032 1.00 84.00 184 ASP A CA 1
ATOM 1352 C C . ASP A 1 184 ? -35.454 10.626 38.142 1.00 84.00 184 ASP A C 1
ATOM 1354 O O . ASP A 1 184 ? -35.030 11.497 37.379 1.00 84.00 184 ASP A O 1
ATOM 1358 N N . ILE A 1 185 ? -34.840 9.442 38.287 1.00 84.56 185 ILE A N 1
ATOM 1359 C CA . ILE A 1 185 ? -33.614 9.029 37.598 1.00 84.56 185 ILE A CA 1
ATOM 1360 C C . ILE A 1 185 ? -33.678 7.526 37.314 1.00 84.56 185 ILE A C 1
ATOM 1362 O O . ILE A 1 185 ? -33.932 6.734 38.226 1.00 84.56 185 ILE A O 1
ATOM 1366 N N . ALA A 1 186 ? -33.358 7.125 36.084 1.00 86.31 186 ALA A N 1
ATOM 1367 C CA . ALA A 1 186 ? -33.120 5.730 35.721 1.00 86.31 186 ALA A CA 1
ATOM 1368 C C . ALA A 1 186 ? -31.722 5.561 35.104 1.00 86.31 186 ALA A C 1
ATOM 1370 O O . ALA A 1 186 ? -31.233 6.420 34.369 1.00 86.31 186 ALA A O 1
ATOM 1371 N N . LEU A 1 187 ? -31.054 4.449 35.428 1.00 87.00 187 LEU A N 1
ATOM 1372 C CA . LEU A 1 187 ? -29.684 4.155 35.006 1.00 87.00 187 LEU A CA 1
ATOM 1373 C C . LEU A 1 187 ? -29.541 2.670 34.668 1.00 87.00 187 LEU A C 1
ATOM 1375 O O . LEU A 1 187 ? -29.894 1.810 35.475 1.00 87.00 187 LEU A O 1
ATOM 1379 N N . ILE A 1 188 ? -28.953 2.375 33.510 1.00 87.31 188 ILE A N 1
ATOM 1380 C CA . ILE A 1 188 ? -28.508 1.026 33.149 1.00 87.31 188 ILE A CA 1
ATOM 1381 C C . ILE A 1 188 ? -26.989 0.971 33.274 1.00 87.31 188 ILE A C 1
ATOM 1383 O O . ILE A 1 188 ? -26.264 1.658 32.548 1.00 87.31 188 ILE A O 1
ATOM 1387 N N . MET A 1 189 ? -26.515 0.123 34.186 1.00 86.88 189 MET A N 1
ATOM 1388 C CA . MET A 1 189 ? -25.099 -0.193 34.350 1.00 86.88 189 MET A CA 1
ATOM 1389 C C . MET A 1 189 ? -24.825 -1.611 33.868 1.00 86.88 189 MET A C 1
ATOM 1391 O O . MET A 1 189 ? -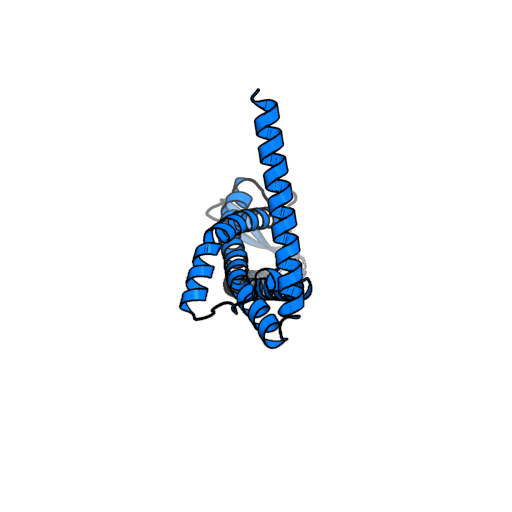25.556 -2.544 34.198 1.00 86.88 189 MET A O 1
ATOM 1395 N N . THR A 1 190 ? -23.755 -1.768 33.102 1.00 84.94 190 THR A N 1
ATOM 1396 C CA . THR A 1 190 ? -23.207 -3.071 32.734 1.00 84.94 190 THR A CA 1
ATOM 1397 C C . THR A 1 190 ? -21.966 -3.339 33.563 1.00 84.94 190 THR A C 1
ATOM 1399 O O . THR A 1 190 ? -21.153 -2.437 33.759 1.00 84.94 190 THR A O 1
ATOM 1402 N N . ILE A 1 191 ? -21.827 -4.576 34.024 1.00 85.94 191 ILE A N 1
ATOM 1403 C CA . ILE A 1 191 ? -20.617 -5.064 34.677 1.00 85.94 191 ILE A CA 1
ATOM 1404 C C . ILE A 1 191 ? -19.835 -5.848 33.633 1.00 85.94 191 ILE A C 1
ATOM 1406 O O . ILE A 1 191 ? -20.379 -6.770 33.022 1.00 85.94 191 ILE A O 1
ATOM 1410 N N . ASP A 1 192 ? -18.580 -5.476 33.425 1.00 83.19 192 ASP A N 1
ATOM 1411 C CA . ASP A 1 192 ? -17.638 -6.320 32.702 1.00 83.19 192 ASP A CA 1
ATOM 1412 C C . ASP A 1 192 ? -17.009 -7.302 33.699 1.00 83.19 192 ASP A C 1
ATOM 1414 O O . ASP A 1 192 ? -16.225 -6.922 34.567 1.00 83.19 192 ASP A O 1
ATOM 1418 N N . GLU A 1 193 ? -17.383 -8.581 33.604 1.00 80.38 193 GLU A N 1
ATOM 1419 C CA . GLU A 1 193 ? -16.904 -9.626 34.519 1.00 80.38 193 GLU A CA 1
ATOM 1420 C C . GLU A 1 193 ? -15.379 -9.802 34.476 1.00 80.38 193 GLU A C 1
ATOM 1422 O O . GLU A 1 193 ? -14.791 -10.234 35.471 1.00 80.38 193 GLU A O 1
ATOM 1427 N N . SER A 1 194 ? -14.738 -9.454 33.354 1.00 78.12 194 SER A N 1
ATOM 1428 C CA . SER A 1 194 ? -13.299 -9.641 33.154 1.00 78.12 194 SER A CA 1
ATOM 1429 C C . SER A 1 194 ? -12.455 -8.554 33.820 1.00 78.12 194 SER A C 1
ATOM 1431 O O . SER A 1 194 ? -11.428 -8.862 34.424 1.00 78.12 194 SER A O 1
ATOM 1433 N N . SER A 1 195 ? -12.906 -7.300 33.764 1.00 76.19 195 SER A N 1
ATOM 1434 C CA . SER A 1 195 ? -12.245 -6.148 34.389 1.00 76.19 195 SER A CA 1
ATOM 1435 C C . SER A 1 195 ? -12.799 -5.818 35.780 1.00 76.19 195 SER A C 1
ATOM 1437 O O . SER A 1 195 ? -12.175 -5.057 36.516 1.00 76.19 195 SER A O 1
ATOM 1439 N N . GLN A 1 196 ? -13.941 -6.409 36.165 1.00 80.94 196 GLN A N 1
ATOM 1440 C CA . GLN A 1 196 ? -14.724 -6.045 37.357 1.00 80.94 196 GLN A CA 1
ATOM 1441 C C . GLN A 1 196 ? -15.127 -4.557 37.370 1.00 80.94 196 GLN A C 1
ATOM 1443 O O . GLN A 1 196 ? -15.397 -3.987 38.430 1.00 80.94 196 GLN A O 1
ATOM 1448 N N . GLU A 1 197 ? -15.187 -3.920 36.198 1.00 78.19 197 GLU A N 1
ATOM 1449 C CA . GLU A 1 197 ? -15.575 -2.520 36.062 1.00 78.19 197 GLU A CA 1
ATOM 1450 C C . GLU A 1 197 ? -17.084 -2.368 35.833 1.00 78.19 197 GLU A C 1
ATOM 1452 O O . GLU A 1 197 ? -17.737 -3.152 35.138 1.00 78.19 197 GLU A O 1
ATOM 1457 N N . LEU A 1 198 ? -17.640 -1.315 36.433 1.00 81.56 198 LEU A N 1
ATOM 1458 C CA . LEU A 1 198 ? -19.022 -0.883 36.257 1.00 81.56 198 LEU A CA 1
ATOM 1459 C C . LEU A 1 198 ? -19.062 0.265 35.253 1.00 81.56 198 LEU A C 1
ATOM 1461 O O . LEU A 1 198 ? -18.492 1.329 35.491 1.00 81.56 198 LEU A O 1
ATOM 1465 N N . THR A 1 199 ? -19.786 0.079 34.154 1.00 81.06 199 THR A N 1
ATOM 1466 C CA . THR A 1 199 ? -19.970 1.116 33.135 1.00 81.06 199 THR A CA 1
ATOM 1467 C C . THR A 1 199 ? -21.438 1.502 33.031 1.00 81.06 199 THR A C 1
ATOM 1469 O O . THR A 1 199 ? -22.297 0.660 32.770 1.00 81.06 199 THR A O 1
ATOM 1472 N N . ALA A 1 200 ? -21.736 2.790 33.187 1.00 80.69 200 ALA A N 1
ATOM 1473 C CA . ALA A 1 200 ? -23.046 3.342 32.863 1.00 80.69 200 ALA A CA 1
ATOM 1474 C C . ALA A 1 200 ? -23.226 3.391 31.337 1.00 80.69 200 ALA A C 1
ATOM 1476 O O . ALA A 1 200 ? -22.468 4.075 30.652 1.00 80.69 200 ALA A O 1
ATOM 1477 N N . ARG A 1 201 ? -24.219 2.673 30.800 1.00 81.75 201 ARG A N 1
ATOM 1478 C CA . ARG A 1 201 ? -24.503 2.615 29.352 1.00 81.75 201 ARG A CA 1
ATOM 1479 C C . ARG A 1 201 ? -25.622 3.557 28.913 1.00 81.75 201 ARG A C 1
ATOM 1481 O O . ARG A 1 201 ? -25.612 4.006 27.775 1.00 81.75 201 ARG A O 1
ATOM 1488 N N . ALA A 1 202 ? -26.572 3.860 29.794 1.00 83.25 202 ALA A N 1
ATOM 1489 C CA . ALA A 1 202 ? -27.634 4.832 29.541 1.00 83.25 202 ALA A CA 1
ATOM 1490 C C . ALA A 1 202 ? -28.150 5.403 30.863 1.00 83.25 202 ALA A C 1
ATOM 1492 O O . ALA A 1 202 ? -28.342 4.643 31.813 1.00 83.25 202 ALA A O 1
ATOM 1493 N N . ALA A 1 203 ? -28.400 6.712 30.910 1.00 81.19 203 ALA A N 1
ATOM 1494 C CA . ALA A 1 203 ? -28.989 7.388 32.060 1.00 81.19 203 ALA A CA 1
ATOM 1495 C C . ALA A 1 203 ? -30.013 8.426 31.599 1.00 81.19 203 ALA A C 1
ATOM 1497 O O . ALA A 1 203 ? -29.803 9.102 30.588 1.00 81.19 203 ALA A O 1
ATOM 1498 N N . THR A 1 204 ? -31.091 8.575 32.358 1.00 81.00 204 THR A N 1
ATOM 1499 C CA . THR A 1 204 ? -32.136 9.564 32.088 1.00 81.00 204 THR A CA 1
ATOM 1500 C C . THR A 1 204 ? -32.496 10.309 33.368 1.00 81.00 204 THR A C 1
ATOM 1502 O O . THR A 1 204 ? -32.453 9.744 34.464 1.00 81.00 204 THR A O 1
ATOM 1505 N N . VAL A 1 205 ? -32.787 11.605 33.228 1.00 79.00 205 VAL A N 1
ATOM 1506 C CA . VAL A 1 205 ? -33.239 12.478 34.321 1.00 79.00 205 VAL A CA 1
ATOM 1507 C C . VAL A 1 205 ? -34.361 13.371 33.800 1.00 79.00 205 VAL A C 1
ATOM 1509 O O . VAL A 1 205 ? -34.119 14.242 32.957 1.00 79.00 205 VAL A O 1
ATOM 1512 N N . GLY A 1 206 ? -35.584 13.174 34.289 1.00 68.62 206 GLY A N 1
ATOM 1513 C CA . GLY A 1 206 ? -36.757 13.944 33.872 1.00 68.62 206 GLY A CA 1
ATOM 1514 C C . GLY A 1 206 ? -37.053 13.829 32.373 1.00 68.62 206 GLY A C 1
ATOM 1515 O O . GLY A 1 206 ? -37.326 14.845 31.723 1.00 68.62 206 GLY A O 1
ATOM 1516 N N . GLY A 1 207 ? -36.922 12.626 31.806 1.00 62.72 207 GLY A N 1
ATOM 1517 C CA . GLY A 1 207 ? -37.179 12.338 30.388 1.00 62.72 207 GLY A CA 1
ATOM 1518 C C . GLY A 1 207 ? -36.142 12.896 29.403 1.00 62.72 207 GLY A C 1
ATOM 1519 O O . GLY A 1 207 ? -36.416 12.990 28.205 1.00 62.72 207 GLY A O 1
ATOM 1520 N N . LYS A 1 208 ? -34.957 13.300 29.879 1.00 64.75 208 LYS A N 1
ATOM 1521 C CA . LYS A 1 208 ? -33.829 13.737 29.038 1.00 64.75 208 LYS A CA 1
ATOM 1522 C C . LYS A 1 208 ? -32.647 12.788 29.179 1.00 64.75 208 LYS A C 1
ATOM 1524 O O . LYS A 1 208 ? -32.266 12.443 30.298 1.00 64.75 208 LYS A O 1
ATOM 1529 N N . ASP A 1 209 ? -32.035 12.446 28.046 1.00 61.44 209 ASP A N 1
ATOM 1530 C CA . ASP A 1 209 ? -30.785 11.688 28.003 1.00 61.44 209 ASP A CA 1
ATOM 1531 C C . ASP A 1 209 ? -29.677 12.457 28.728 1.00 61.44 209 ASP A C 1
ATOM 1533 O O . ASP A 1 209 ? -29.400 13.624 28.428 1.00 61.44 209 ASP A O 1
ATOM 1537 N N . PHE A 1 210 ? -29.029 11.790 29.680 1.00 65.12 210 PHE A N 1
ATOM 1538 C CA . PHE A 1 210 ? -27.924 12.349 30.446 1.00 65.12 210 PHE A CA 1
ATOM 1539 C C . PHE A 1 210 ? -26.686 11.468 30.266 1.00 65.12 210 PHE A C 1
ATOM 1541 O O . PHE A 1 210 ? -26.687 10.286 30.598 1.00 65.12 210 PHE A O 1
ATOM 1548 N N . VAL A 1 211 ? -25.600 12.034 29.737 1.00 58.12 211 VAL A N 1
ATOM 1549 C CA . VAL A 1 211 ? -24.327 11.314 29.586 1.00 58.12 211 VAL A CA 1
ATOM 1550 C C . VAL A 1 211 ? -23.486 11.550 30.836 1.00 58.12 211 VAL A C 1
ATOM 1552 O O . VAL A 1 211 ? -23.011 12.660 31.078 1.00 58.12 211 VAL A O 1
ATOM 1555 N N . PHE A 1 212 ? -23.292 10.504 31.637 1.00 52.72 212 PHE A N 1
ATOM 1556 C CA . PHE A 1 212 ? -22.407 10.546 32.799 1.00 52.72 212 PHE A CA 1
ATOM 1557 C C . PHE A 1 212 ? -20.945 10.584 32.323 1.00 52.72 212 PHE A C 1
ATOM 1559 O O . PHE A 1 212 ? -20.451 9.620 31.744 1.00 52.72 212 PHE A O 1
ATOM 1566 N N . ARG A 1 213 ? -20.226 11.688 32.564 1.00 46.06 213 ARG A N 1
ATOM 1567 C CA . ARG A 1 213 ? -18.755 11.700 32.506 1.00 46.06 213 ARG A CA 1
ATOM 1568 C C . ARG A 1 213 ? -18.229 11.509 33.920 1.00 46.06 213 ARG A C 1
ATOM 1570 O O . ARG A 1 213 ? -18.243 12.450 34.708 1.00 46.06 213 ARG A O 1
ATOM 1577 N N . ALA A 1 214 ? -17.768 10.304 34.236 1.00 42.59 214 ALA A N 1
ATOM 1578 C CA . ALA A 1 214 ? -16.924 10.107 35.404 1.00 42.59 214 ALA A CA 1
ATOM 1579 C C . ALA A 1 214 ? -15.591 10.823 35.134 1.00 42.59 214 ALA A C 1
ATOM 1581 O O . ALA A 1 214 ? -14.842 10.425 34.244 1.00 42.59 214 ALA A O 1
ATOM 1582 N N . SER A 1 215 ? -15.331 11.927 35.836 1.00 33.72 215 SER A N 1
ATOM 1583 C CA . SER A 1 215 ? -13.972 12.462 35.914 1.00 33.72 215 SER A CA 1
ATOM 1584 C C . SER A 1 215 ? -13.205 11.557 36.866 1.00 33.72 215 SER A C 1
ATOM 1586 O O . SER A 1 215 ? -13.606 11.427 38.023 1.00 33.72 215 SER A O 1
ATOM 1588 N N . ALA A 1 216 ? -12.150 10.919 36.359 1.00 34.84 216 ALA A N 1
ATOM 1589 C CA . ALA A 1 216 ? -11.053 10.471 37.207 1.00 34.84 216 ALA A CA 1
ATOM 1590 C C . ALA A 1 216 ? -10.400 11.681 37.898 1.00 34.84 216 ALA A C 1
ATOM 1592 O O . ALA A 1 216 ? -10.489 12.801 37.327 1.00 34.84 216 ALA A O 1
#

Radius of gyration: 31.92 Å; chains: 1; bounding box: 99×29×75 Å

Sequence (216 aa):
MAGRFASQIAADQAVVRRLESAFEDVEAIELGPPTRSQLLQVGAASALPFVGFGLLDNLVMILFGDVIDMTLCTALGFSTMAAAALGNTLSDGLGVFSGGVVEDMAVRMGFSAPPLSRAQLAMAATKRWERGGQWIGITVGCILGMFPLALLNLKEHEAKKREAALERMFGSVTIAVEEMLCADIALIMTIDESSQELTARAATVGGKDFVFRASA

pLDDT: mean 78.0, std 11.48, range [33.72, 94.5]

Organism: NCBI:txid1333877

Secondary structure (DSSP, 8-state):
-HHHHHHHHHHHHHHHHHHHHHHHHHHHHHH-SPPHHHHHHHHHHHHHHHHHHHHHHHHHHHHHHHHHIIIIIHHH---HHHHHHHHHHHHHHHHHHHHHHHHHHHHHTT-PPP---HHHHHSHHHHHHHHHHHHHHHHHHHHHHTHHHHHHHHHHHHHHHHHHHHHHHHHHHHHHHHHHHT-SEEEEEEEETTTTEEEEEEEEETTEE-------

InterPro domains:
  IPR019537 Transmembrane protein 65 [PF10507] (46-152)
  IPR019537 Transmembrane protein 65 [PTHR21706] (27-165)